Protein AF-A0A0C5W5S4-F1 (afdb_monomer)

Secondary structure (DSSP, 8-state):
------------------------EEEEEETTTEEEEEE-TT-EEE---EEEETTEEEEPPEEEEEEEEEE-TTS---EEEEETTEEEEPP-SSSEEEEEEEESS-EEEEES-HHHHHH--BSS--EEEEEEEEEEE-HHHHHHHHHHHHHHHHHHHHHHHHHHHHHHHHHHHHS-HHHHHHHHHHHHHHHHHHHHHHTTT-HHHHHHHHHHHHHHHHHHHHHHT--TTSPS--HHHHHHHHHHHHHHHHHHHHHHHHHHHHHHTT-TTHHHHHHHHHHS-GGGG-

Structure (mmCIF, N/CA/C/O backbone):
data_AF-A0A0C5W5S4-F1
#
_entry.id   AF-A0A0C5W5S4-F1
#
loop_
_atom_site.group_PDB
_atom_site.id
_atom_site.type_symbol
_atom_site.label_atom_id
_atom_site.label_alt_id
_atom_site.label_comp_id
_atom_site.label_asym_id
_atom_site.label_entity_id
_atom_site.label_seq_id
_atom_site.pdbx_PDB_ins_code
_atom_site.Cartn_x
_atom_site.Cartn_y
_atom_site.Cartn_z
_atom_site.occupancy
_atom_site.B_iso_or_equiv
_atom_site.auth_seq_id
_atom_site.auth_comp_id
_atom_site.auth_asym_id
_atom_site.auth_atom_id
_atom_site.pdbx_PDB_model_num
ATOM 1 N N . MET A 1 1 ? -21.773 -30.794 4.032 1.00 30.95 1 MET A N 1
ATOM 2 C CA . MET A 1 1 ? -21.867 -30.994 2.567 1.00 30.95 1 MET A CA 1
ATOM 3 C C . MET A 1 1 ? -21.597 -29.656 1.897 1.00 30.95 1 MET A C 1
ATOM 5 O O . MET A 1 1 ? -22.171 -28.679 2.344 1.00 30.95 1 MET A O 1
ATOM 9 N N . LYS A 1 2 ? -20.734 -29.656 0.868 1.00 28.41 2 LYS A N 1
ATOM 10 C CA . LYS A 1 2 ? -20.315 -28.532 0.002 1.00 28.41 2 LYS A CA 1
ATOM 11 C C . LYS A 1 2 ? -19.523 -27.388 0.665 1.00 28.41 2 LYS A C 1
ATOM 13 O O . LYS A 1 2 ? -20.048 -26.314 0.906 1.00 28.41 2 LYS A O 1
ATOM 18 N N . LYS A 1 3 ? -18.215 -27.620 0.844 1.00 24.98 3 LYS A N 1
ATOM 19 C CA . LYS A 1 3 ? -17.199 -26.558 0.752 1.00 24.98 3 LYS A CA 1
ATOM 20 C C . LYS A 1 3 ? -17.068 -26.195 -0.731 1.00 24.98 3 LYS A C 1
ATOM 22 O O . LYS A 1 3 ? -16.681 -27.059 -1.518 1.00 24.98 3 LYS A O 1
ATOM 27 N N . GLN A 1 4 ? -17.447 -24.983 -1.124 1.00 26.42 4 GLN A N 1
ATOM 28 C CA . GLN A 1 4 ? -17.024 -24.431 -2.408 1.00 26.42 4 GLN A CA 1
ATOM 29 C C . GLN A 1 4 ? -15.599 -23.909 -2.227 1.00 26.42 4 GLN A C 1
ATOM 31 O O . GLN A 1 4 ? -15.359 -23.024 -1.413 1.00 26.42 4 GLN A O 1
ATOM 36 N N . LEU A 1 5 ? -14.660 -24.535 -2.940 1.00 24.52 5 LEU A N 1
ATOM 37 C CA . LEU A 1 5 ? -13.346 -23.969 -3.214 1.00 24.52 5 LEU A CA 1
ATOM 38 C C . LEU A 1 5 ? -13.573 -22.619 -3.901 1.00 24.52 5 LEU A C 1
ATOM 40 O O . LEU A 1 5 ? -14.073 -22.602 -5.027 1.00 24.52 5 LEU A O 1
ATOM 44 N N . PHE A 1 6 ? -13.193 -21.520 -3.256 1.00 25.98 6 PHE A N 1
ATOM 45 C CA . PHE A 1 6 ? -12.813 -20.340 -4.015 1.00 25.98 6 PHE A CA 1
ATOM 46 C C . PHE A 1 6 ? -11.468 -20.660 -4.659 1.00 25.98 6 PHE A C 1
ATOM 48 O O . PHE A 1 6 ? -10.489 -20.987 -3.989 1.00 25.98 6 PHE A O 1
ATOM 55 N N . MET A 1 7 ? -11.507 -20.728 -5.987 1.00 24.06 7 MET A N 1
ATOM 56 C CA . MET A 1 7 ? -10.352 -20.908 -6.845 1.00 24.06 7 MET A CA 1
ATOM 57 C C . MET A 1 7 ? -9.305 -19.858 -6.495 1.00 24.06 7 MET A C 1
ATOM 59 O O . MET A 1 7 ? -9.582 -18.664 -6.580 1.00 24.06 7 MET A O 1
ATOM 63 N N . LEU A 1 8 ? -8.101 -20.342 -6.186 1.00 26.92 8 LEU A N 1
ATOM 64 C CA . LEU A 1 8 ? -6.864 -19.633 -6.462 1.00 26.92 8 LEU A CA 1
ATOM 65 C C . LEU A 1 8 ? -6.960 -19.043 -7.874 1.00 26.92 8 LEU A C 1
ATOM 67 O O . LEU A 1 8 ? -6.877 -19.776 -8.864 1.00 26.92 8 LEU A O 1
ATOM 71 N N . SER A 1 9 ? -7.099 -17.729 -7.958 1.00 27.06 9 SER A N 1
ATOM 72 C CA . SER A 1 9 ? -6.588 -17.005 -9.109 1.00 27.06 9 SER A CA 1
ATOM 73 C C . SER A 1 9 ? -5.124 -16.752 -8.789 1.00 27.06 9 SER A C 1
ATOM 75 O O . SER A 1 9 ? -4.773 -15.713 -8.255 1.00 27.06 9 SER A O 1
ATOM 77 N N . VAL A 1 10 ? -4.281 -17.759 -9.051 1.00 30.31 10 VAL A N 1
ATOM 78 C CA . VAL A 1 10 ? -2.854 -17.521 -9.286 1.00 30.31 10 VAL A CA 1
ATOM 79 C C . VAL A 1 10 ? -2.825 -16.609 -10.501 1.00 30.31 10 VAL A C 1
ATOM 81 O O . VAL A 1 10 ? -2.922 -17.081 -11.639 1.00 30.31 10 VAL A O 1
ATOM 84 N N . LEU A 1 11 ? -2.822 -15.299 -10.257 1.00 28.44 11 LEU A N 1
ATOM 85 C CA . LEU A 1 11 ? -2.518 -14.351 -11.298 1.00 28.44 11 LEU A CA 1
ATOM 86 C C . LEU A 1 11 ? -1.048 -14.587 -11.618 1.00 28.44 11 LEU A C 1
ATOM 88 O O . LEU A 1 11 ? -0.156 -14.531 -10.779 1.00 28.44 11 LEU A O 1
ATOM 92 N N . VAL A 1 12 ? -0.880 -15.052 -12.842 1.00 29.75 12 VAL A N 1
ATOM 93 C CA . VAL A 1 12 ? 0.366 -15.357 -13.511 1.00 29.75 12 VAL A CA 1
ATOM 94 C C . VAL A 1 12 ? 1.383 -14.270 -13.191 1.00 29.75 12 VAL A C 1
ATOM 96 O O . VAL A 1 12 ? 1.115 -13.108 -13.483 1.00 29.75 12 VAL A O 1
ATOM 99 N N . LEU A 1 13 ? 2.554 -14.675 -12.681 1.00 32.03 13 LEU A N 1
ATOM 100 C CA . LEU A 1 13 ? 3.803 -13.946 -12.875 1.00 32.03 13 LEU A CA 1
ATOM 101 C C . LEU A 1 13 ? 3.819 -13.469 -14.333 1.00 32.03 13 LEU A C 1
ATOM 103 O O . LEU A 1 13 ? 4.215 -14.212 -15.235 1.00 32.03 13 LEU A O 1
ATOM 107 N N . PHE A 1 14 ? 3.453 -12.218 -14.582 1.00 31.41 14 PHE A N 1
ATOM 108 C CA . PHE A 1 14 ? 4.014 -11.507 -15.710 1.00 31.41 14 PHE A CA 1
ATOM 109 C C . PHE A 1 14 ? 5.399 -11.036 -15.265 1.00 31.41 14 PHE A C 1
ATOM 111 O O . PHE A 1 14 ? 5.733 -9.859 -15.298 1.00 31.41 14 PHE A O 1
ATOM 118 N N . CYS A 1 15 ? 6.279 -12.019 -15.028 1.00 36.00 15 CYS A N 1
ATOM 119 C CA . CYS A 1 15 ? 7.571 -11.975 -15.689 1.00 36.00 15 CYS A CA 1
ATOM 120 C C . CYS A 1 15 ? 7.261 -11.854 -17.186 1.00 36.00 15 CYS A C 1
ATOM 122 O O . CYS A 1 15 ? 7.285 -12.830 -17.936 1.00 36.00 15 CYS A O 1
ATOM 124 N N . SER A 1 16 ? 6.955 -10.642 -17.646 1.00 33.09 16 SER A N 1
ATOM 125 C CA . SER A 1 16 ? 7.034 -10.288 -19.052 1.00 33.09 16 SER A CA 1
ATOM 126 C C . SER A 1 16 ? 8.511 -10.207 -19.425 1.00 33.09 16 SER A C 1
ATOM 128 O O . SER A 1 16 ? 8.968 -9.215 -19.973 1.00 33.09 16 SER A O 1
ATOM 130 N N . GLY A 1 17 ? 9.254 -11.292 -19.190 1.00 36.81 17 GLY A N 1
ATOM 131 C CA . GLY A 1 17 ? 10.441 -11.635 -19.948 1.00 36.81 17 GLY A CA 1
ATOM 132 C C . GLY A 1 17 ? 10.000 -12.000 -21.360 1.00 36.81 17 GLY A C 1
ATOM 133 O O . GLY A 1 17 ? 10.160 -13.132 -21.811 1.00 36.81 17 GLY A O 1
ATOM 134 N N . LYS A 1 18 ? 9.402 -11.043 -22.076 1.00 35.00 18 LYS A N 1
ATOM 135 C CA . LYS A 1 18 ? 9.419 -11.060 -23.528 1.00 35.00 18 LYS A CA 1
ATOM 136 C C . LYS A 1 18 ? 10.827 -10.638 -23.913 1.00 35.00 18 LYS A C 1
ATOM 138 O O . LYS A 1 18 ? 11.081 -9.487 -24.239 1.00 35.00 18 LYS A O 1
ATOM 143 N N . THR A 1 19 ? 11.736 -11.608 -23.892 1.00 39.50 19 THR A N 1
ATOM 144 C CA . THR A 1 19 ? 12.969 -11.561 -24.677 1.00 39.50 19 THR A CA 1
ATOM 145 C C . THR A 1 19 ? 12.575 -11.587 -26.149 1.00 39.50 19 THR A C 1
ATOM 147 O O . THR A 1 19 ? 12.630 -12.603 -26.839 1.00 39.50 19 THR A O 1
ATOM 150 N N . VAL A 1 20 ? 12.105 -10.447 -26.644 1.00 42.88 20 VAL A N 1
ATOM 151 C CA . VAL A 1 20 ? 12.158 -10.163 -28.066 1.00 42.88 20 VAL A CA 1
ATOM 152 C C . VAL A 1 20 ? 13.494 -9.473 -28.239 1.00 42.88 20 VAL A C 1
ATOM 154 O O . VAL A 1 20 ? 13.629 -8.296 -27.920 1.00 42.88 20 VAL A O 1
ATOM 157 N N . ALA A 1 21 ? 14.492 -10.213 -28.723 1.00 46.28 21 ALA A N 1
ATOM 158 C CA . ALA A 1 21 ? 15.632 -9.598 -29.386 1.00 46.28 21 ALA A CA 1
ATOM 159 C C . ALA A 1 21 ? 15.067 -8.844 -30.600 1.00 46.28 21 ALA A C 1
ATOM 161 O O . ALA A 1 21 ? 14.933 -9.390 -31.695 1.00 46.28 21 ALA A O 1
ATOM 162 N N . GLN A 1 22 ? 14.581 -7.629 -30.365 1.00 56.41 22 GLN A N 1
ATOM 163 C CA . GLN A 1 22 ? 14.037 -6.767 -31.392 1.00 56.41 22 GLN A CA 1
ATOM 164 C C . GLN A 1 22 ? 15.233 -6.024 -31.965 1.00 56.41 22 GLN A C 1
ATOM 166 O O . GLN A 1 22 ? 15.903 -5.284 -31.247 1.00 56.41 22 GLN A O 1
ATOM 171 N N . GLU A 1 23 ? 15.535 -6.234 -33.247 1.00 60.94 23 GLU A N 1
ATOM 172 C CA . GLU A 1 23 ? 16.479 -5.368 -33.952 1.00 60.94 23 GLU A CA 1
ATOM 173 C C . GLU A 1 23 ? 15.888 -3.953 -33.974 1.00 60.94 23 GLU A C 1
ATOM 175 O O . GLU A 1 23 ? 15.099 -3.595 -34.846 1.00 60.94 23 GLU A O 1
ATOM 180 N N . MET A 1 24 ? 16.247 -3.144 -32.976 1.00 68.56 24 MET A N 1
ATOM 181 C CA . MET A 1 24 ? 15.736 -1.778 -32.839 1.00 68.56 24 MET A CA 1
ATOM 182 C C . MET A 1 24 ? 16.399 -0.820 -33.828 1.00 68.56 24 MET A C 1
ATOM 184 O O . MET A 1 24 ? 15.946 0.308 -33.993 1.00 68.56 24 MET A O 1
ATOM 188 N N . ILE A 1 25 ? 17.477 -1.255 -34.486 1.00 73.44 25 ILE A N 1
ATOM 189 C CA . ILE A 1 25 ? 18.149 -0.521 -35.554 1.00 73.44 25 ILE A CA 1
ATOM 190 C C . ILE A 1 25 ? 18.056 -1.353 -36.829 1.00 73.44 25 ILE A C 1
ATOM 192 O O . ILE A 1 25 ? 18.689 -2.398 -36.943 1.00 73.44 25 ILE A O 1
ATOM 196 N N . ASN A 1 26 ? 17.316 -0.853 -37.815 1.00 70.94 26 ASN A N 1
ATOM 197 C CA . ASN A 1 26 ? 17.252 -1.458 -39.138 1.00 70.94 26 ASN A CA 1
ATOM 198 C C . ASN A 1 26 ? 18.166 -0.699 -40.103 1.00 70.94 26 ASN A C 1
ATOM 200 O O . ASN A 1 26 ? 17.940 0.478 -40.402 1.00 70.94 26 ASN A O 1
ATOM 204 N N . CYS A 1 27 ? 19.199 -1.377 -40.597 1.00 72.31 27 CYS A N 1
ATOM 205 C CA . CYS A 1 27 ? 20.181 -0.815 -41.511 1.00 72.31 27 CYS A CA 1
ATOM 206 C C . CYS A 1 27 ? 19.993 -1.374 -42.934 1.00 72.31 27 CYS A C 1
ATOM 208 O O . CYS A 1 27 ? 20.330 -2.519 -43.222 1.00 72.31 27 CYS A O 1
ATOM 210 N N . THR A 1 28 ? 19.509 -0.544 -43.863 1.00 67.44 28 THR A N 1
ATOM 211 C CA . THR A 1 28 ? 19.303 -0.917 -45.273 1.00 67.44 28 THR A CA 1
ATOM 212 C C . THR A 1 28 ? 20.516 -0.552 -46.130 1.00 67.44 28 THR A C 1
ATOM 214 O O . THR A 1 28 ? 20.999 0.584 -46.115 1.00 67.44 28 THR A O 1
ATOM 217 N N . SER A 1 29 ? 21.041 -1.529 -46.878 1.00 58.50 29 SER A N 1
ATOM 218 C CA . SER A 1 29 ? 22.164 -1.318 -47.799 1.00 58.50 29 SER A CA 1
ATOM 219 C C . SER A 1 29 ? 21.668 -0.722 -49.114 1.00 58.50 29 SER A C 1
ATOM 221 O O . SER A 1 29 ? 20.774 -1.274 -49.755 1.00 58.50 29 SER A O 1
ATOM 223 N N . VAL A 1 30 ? 22.265 0.393 -49.538 1.00 56.06 30 VAL A N 1
ATOM 224 C CA . VAL A 1 30 ? 22.084 0.933 -50.889 1.00 56.06 30 VAL A CA 1
ATOM 225 C C . VAL A 1 30 ? 23.304 0.523 -51.710 1.00 56.06 30 VAL A C 1
ATOM 227 O O . VAL A 1 30 ? 24.428 0.569 -51.208 1.00 56.06 30 VAL A O 1
ATOM 230 N N . ALA A 1 31 ? 23.090 0.084 -52.955 1.00 48.38 31 ALA A N 1
ATOM 231 C CA . ALA A 1 31 ? 24.143 -0.442 -53.823 1.00 48.38 31 ALA A CA 1
ATOM 232 C C . ALA A 1 31 ? 25.419 0.434 -53.782 1.00 48.38 31 ALA A C 1
ATOM 234 O O . ALA A 1 31 ? 25.379 1.619 -54.112 1.00 48.38 31 ALA A O 1
ATOM 235 N N . ASN A 1 32 ? 26.534 -0.199 -53.386 1.00 47.47 32 ASN A N 1
ATOM 236 C CA . ASN A 1 32 ? 27.864 0.343 -53.056 1.00 47.47 32 ASN A CA 1
ATOM 237 C C . ASN A 1 32 ? 28.035 0.959 -51.639 1.00 47.47 32 ASN A C 1
ATOM 239 O O . ASN A 1 32 ? 28.025 2.172 -51.438 1.00 47.47 32 ASN A O 1
ATOM 243 N N . VAL A 1 33 ? 28.347 0.065 -50.684 1.00 55.97 33 VAL A N 1
ATOM 244 C CA . VAL A 1 33 ? 29.116 0.232 -49.418 1.00 55.97 33 VAL A CA 1
ATOM 245 C C . VAL A 1 33 ? 28.497 1.090 -48.299 1.00 55.97 33 VAL A C 1
ATOM 247 O O . VAL A 1 33 ? 28.949 1.013 -47.162 1.00 55.97 33 VAL A O 1
ATOM 250 N N . LYS A 1 34 ? 27.455 1.880 -48.560 1.00 57.09 34 LYS A N 1
ATOM 251 C CA . LYS A 1 34 ? 26.862 2.787 -47.564 1.00 57.09 34 LYS A CA 1
ATOM 252 C C . LYS A 1 34 ? 25.499 2.293 -47.078 1.00 57.09 34 LYS A C 1
ATOM 254 O O . LYS A 1 34 ? 24.571 2.145 -47.872 1.00 57.09 34 LYS A O 1
ATOM 259 N N . THR A 1 35 ? 25.375 2.088 -45.769 1.00 65.38 35 THR A N 1
ATOM 260 C CA . THR A 1 35 ? 24.154 1.579 -45.131 1.00 65.38 35 THR A CA 1
ATOM 261 C C . THR A 1 35 ? 23.428 2.711 -44.413 1.00 65.38 35 THR A C 1
ATOM 263 O O . THR A 1 35 ? 24.056 3.525 -43.730 1.00 65.38 35 THR A O 1
ATOM 266 N N . ARG A 1 36 ? 22.107 2.794 -44.583 1.00 70.81 36 ARG A N 1
ATOM 267 C CA . ARG A 1 36 ? 21.259 3.758 -43.880 1.00 70.81 36 ARG A CA 1
ATOM 268 C C . ARG A 1 36 ? 20.559 3.064 -42.726 1.00 70.81 36 ARG A C 1
ATOM 270 O O . ARG A 1 36 ? 19.841 2.101 -42.970 1.00 70.81 36 ARG A O 1
ATOM 277 N N . CYS A 1 37 ? 20.734 3.573 -41.514 1.00 72.94 37 CYS A N 1
ATOM 278 C CA . CYS A 1 37 ? 20.117 3.002 -40.323 1.00 72.94 37 CYS A CA 1
ATOM 279 C C . CYS A 1 37 ? 18.932 3.853 -39.858 1.00 72.94 37 CYS A C 1
ATOM 281 O O . CYS A 1 37 ? 18.996 5.083 -39.881 1.00 72.94 37 CYS A O 1
ATOM 283 N N . VAL A 1 38 ? 17.845 3.190 -39.474 1.00 75.50 38 VAL A N 1
ATOM 284 C CA . VAL A 1 38 ? 16.653 3.792 -38.871 1.00 75.50 38 VAL A CA 1
ATOM 285 C C . VAL A 1 38 ? 16.394 3.081 -37.552 1.00 75.50 38 VAL A C 1
ATOM 287 O O . VAL A 1 38 ? 16.445 1.855 -37.495 1.00 75.50 38 VAL A O 1
ATOM 290 N N . VAL A 1 39 ? 16.133 3.860 -36.508 1.00 78.12 39 VAL A N 1
ATOM 291 C CA . VAL A 1 39 ? 15.772 3.343 -35.188 1.00 78.12 39 VAL A CA 1
ATOM 292 C C . VAL A 1 39 ? 14.260 3.171 -35.134 1.00 78.12 39 VAL A C 1
ATOM 294 O O . VAL A 1 39 ? 13.529 4.104 -35.477 1.00 78.12 39 VAL A O 1
ATOM 297 N N . ASP A 1 40 ? 13.788 2.005 -34.708 1.00 81.06 40 ASP A N 1
ATOM 298 C CA . ASP A 1 40 ? 12.377 1.785 -34.404 1.00 81.06 40 ASP A CA 1
ATOM 299 C C . ASP A 1 40 ? 12.024 2.460 -33.073 1.00 81.06 40 ASP A C 1
ATOM 301 O O . ASP A 1 40 ? 12.142 1.880 -31.997 1.00 81.06 40 ASP A O 1
ATOM 305 N N . GLN A 1 41 ? 11.608 3.723 -33.160 1.00 81.12 41 GLN A N 1
ATOM 306 C CA . GLN A 1 41 ? 11.239 4.533 -31.996 1.00 81.12 41 GLN A CA 1
ATOM 307 C C . GLN A 1 41 ? 9.861 4.177 -31.413 1.00 81.12 41 GLN A C 1
ATOM 309 O O . GLN A 1 41 ? 9.446 4.770 -30.419 1.00 81.12 41 GLN A O 1
ATOM 314 N N . GLN A 1 42 ? 9.113 3.270 -32.051 1.00 80.31 42 GLN A N 1
ATOM 315 C CA . GLN A 1 42 ? 7.790 2.845 -31.583 1.00 80.31 42 GLN A CA 1
ATOM 316 C C . GLN A 1 42 ? 7.844 1.550 -30.777 1.00 80.31 42 GLN A C 1
ATOM 318 O O . GLN A 1 42 ? 6.858 1.216 -30.124 1.00 80.31 42 GLN A O 1
ATOM 323 N N . ALA A 1 43 ? 8.975 0.847 -30.802 1.00 81.12 43 ALA A N 1
ATOM 324 C CA . ALA A 1 43 ? 9.161 -0.388 -30.068 1.00 81.12 43 ALA A CA 1
ATOM 325 C C . ALA A 1 43 ? 9.056 -0.163 -28.550 1.00 81.12 43 ALA A C 1
ATOM 327 O O . ALA A 1 43 ? 9.768 0.653 -27.958 1.00 81.12 43 ALA A O 1
ATOM 328 N N . GLU A 1 44 ? 8.134 -0.903 -27.942 1.00 88.56 44 GLU A N 1
ATOM 329 C CA . GLU A 1 44 ? 7.815 -0.854 -26.520 1.00 88.56 44 GLU A CA 1
ATOM 330 C C . GLU A 1 44 ? 8.591 -1.962 -25.811 1.00 88.56 44 GLU A C 1
ATOM 332 O O . GLU A 1 44 ? 8.418 -3.140 -26.120 1.00 88.56 44 GLU A O 1
ATOM 337 N N . LEU A 1 45 ? 9.480 -1.573 -24.898 1.00 85.94 45 LEU A N 1
ATOM 338 C CA . LEU A 1 45 ? 10.381 -2.492 -24.199 1.00 85.94 45 LEU A CA 1
ATOM 339 C C . LEU A 1 45 ? 9.832 -2.963 -22.853 1.00 85.94 45 LEU A C 1
ATOM 341 O O . LEU A 1 45 ? 10.212 -4.023 -22.368 1.00 85.94 45 LEU A O 1
ATOM 345 N N . GLY A 1 46 ? 8.944 -2.179 -22.254 1.00 85.62 46 GLY A N 1
ATOM 346 C CA . GLY A 1 46 ? 8.342 -2.461 -20.961 1.00 85.62 46 GLY A CA 1
ATOM 347 C C . GLY A 1 46 ? 7.192 -1.505 -20.685 1.00 85.62 46 GLY A C 1
ATOM 348 O O . GLY A 1 46 ? 7.103 -0.433 -21.289 1.00 85.62 46 GLY A O 1
ATOM 349 N N . TYR A 1 47 ? 6.315 -1.909 -19.777 1.00 88.88 47 TYR A N 1
ATOM 350 C CA . TYR A 1 47 ? 5.159 -1.132 -19.344 1.00 88.88 47 TYR A CA 1
ATOM 351 C C . TYR A 1 47 ? 5.310 -0.798 -17.865 1.00 88.88 47 TYR A C 1
ATOM 353 O O . TYR A 1 47 ? 5.925 -1.567 -17.126 1.00 88.88 47 TYR A O 1
ATOM 361 N N . GLU A 1 48 ? 4.780 0.352 -17.458 1.00 87.94 48 GLU A N 1
ATOM 362 C CA . GLU A 1 48 ? 4.688 0.703 -16.043 1.00 87.94 48 GLU A CA 1
ATOM 363 C C . GLU A 1 48 ? 3.864 -0.323 -15.266 1.00 87.94 48 GLU A C 1
ATOM 365 O O . GLU A 1 48 ? 3.010 -1.019 -15.822 1.00 87.94 48 GLU A O 1
ATOM 370 N N . ILE A 1 49 ? 4.122 -0.392 -13.965 1.00 85.00 49 ILE A N 1
ATOM 371 C CA . ILE A 1 49 ? 3.344 -1.214 -13.049 1.00 85.00 49 ILE A CA 1
ATOM 372 C C . ILE A 1 49 ? 2.004 -0.521 -12.790 1.00 85.00 49 ILE A C 1
ATOM 374 O O . ILE A 1 49 ? 1.940 0.643 -12.386 1.00 85.00 49 ILE A O 1
ATOM 378 N N . THR A 1 50 ? 0.930 -1.270 -13.010 1.00 83.25 50 THR A N 1
ATOM 379 C CA . THR A 1 50 ? -0.441 -0.885 -12.675 1.00 83.25 50 THR A CA 1
ATOM 380 C C . THR A 1 50 ? -0.956 -1.812 -11.587 1.00 83.25 50 THR A C 1
ATOM 382 O O . THR A 1 50 ? -0.924 -3.030 -11.766 1.00 83.25 50 THR A O 1
ATOM 385 N N . SER A 1 51 ? -1.445 -1.249 -10.484 1.00 74.69 51 SER A N 1
ATOM 386 C CA . SER A 1 51 ? -2.079 -2.007 -9.401 1.00 74.69 51 SER A CA 1
ATOM 387 C C . SER A 1 51 ? -3.559 -1.633 -9.264 1.00 74.69 51 SER A C 1
ATOM 389 O O . SER A 1 51 ? -3.989 -0.580 -9.741 1.00 74.69 51 SER A O 1
ATOM 391 N N . MET A 1 52 ? -4.358 -2.517 -8.663 1.00 77.50 52 MET A N 1
ATOM 392 C CA . MET A 1 52 ? -5.771 -2.272 -8.361 1.00 77.50 52 MET A CA 1
ATOM 393 C C . MET A 1 52 ? -5.951 -2.264 -6.846 1.00 77.50 52 MET A C 1
ATOM 395 O O . MET A 1 52 ? -5.634 -3.260 -6.208 1.00 77.50 52 MET A O 1
ATOM 399 N N . ILE A 1 53 ? -6.449 -1.155 -6.295 1.00 77.19 53 ILE A N 1
ATOM 400 C CA . ILE A 1 53 ? -6.760 -1.018 -4.863 1.00 77.19 53 ILE A CA 1
ATOM 401 C C . ILE A 1 53 ? -8.122 -0.355 -4.705 1.00 77.19 53 ILE A C 1
ATOM 403 O O . ILE A 1 53 ? -8.382 0.699 -5.296 1.00 77.19 53 ILE A O 1
ATOM 407 N N . GLY A 1 54 ? -9.015 -0.973 -3.932 1.00 75.12 54 GLY A N 1
ATOM 408 C CA . GLY A 1 54 ? -10.361 -0.458 -3.676 1.00 75.12 54 GLY A CA 1
ATOM 409 C C . GLY A 1 54 ? -11.164 -0.259 -4.966 1.00 75.12 54 GLY A C 1
ATOM 410 O O . GLY A 1 54 ? -11.927 0.701 -5.101 1.00 75.12 54 GLY A O 1
ATOM 411 N N . GLY A 1 55 ? -10.932 -1.116 -5.967 1.00 75.44 55 GLY A N 1
ATOM 412 C CA . GLY A 1 55 ? -11.549 -1.020 -7.293 1.00 75.44 55 GLY A CA 1
ATOM 413 C C . GLY A 1 55 ? -11.061 0.149 -8.161 1.00 75.44 55 GLY A C 1
ATOM 414 O O . GLY A 1 55 ? -11.714 0.473 -9.158 1.00 75.44 55 GLY A O 1
ATOM 415 N N . ARG A 1 56 ? -9.944 0.797 -7.807 1.00 76.94 56 ARG A N 1
ATOM 416 C CA . ARG A 1 56 ? -9.310 1.865 -8.593 1.00 76.94 56 ARG A CA 1
ATOM 417 C C . ARG A 1 56 ? -7.980 1.397 -9.167 1.00 76.94 56 ARG A C 1
ATOM 419 O O . ARG A 1 56 ? -7.184 0.788 -8.463 1.00 76.94 56 ARG A O 1
ATOM 426 N N . GLU A 1 57 ? -7.740 1.736 -10.430 1.00 79.31 57 GLU A N 1
ATOM 427 C CA . GLU A 1 57 ? -6.4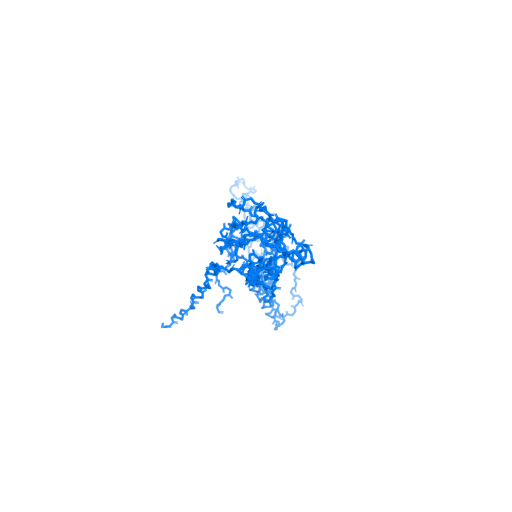56 1.511 -11.094 1.00 79.31 57 GLU A CA 1
ATOM 428 C C . GLU A 1 57 ? -5.467 2.612 -10.690 1.00 79.31 57 GLU A C 1
ATOM 430 O O . GLU A 1 57 ? -5.762 3.805 -10.822 1.00 79.31 57 GLU A O 1
ATOM 435 N N . ILE A 1 58 ? -4.303 2.209 -10.187 1.00 79.50 58 ILE A N 1
ATOM 436 C CA . ILE A 1 58 ? -3.232 3.097 -9.737 1.00 79.50 58 ILE A CA 1
ATOM 437 C C . ILE A 1 58 ? -1.994 2.838 -10.599 1.00 79.50 58 ILE A C 1
ATOM 439 O O . ILE A 1 58 ? -1.491 1.717 -10.678 1.00 79.50 58 ILE A O 1
ATOM 443 N 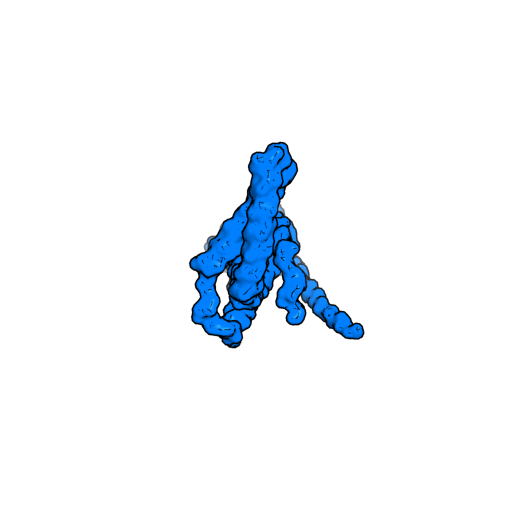N . THR A 1 59 ? -1.507 3.890 -11.262 1.00 79.94 59 THR A N 1
ATOM 444 C CA . THR A 1 59 ? -0.270 3.867 -12.063 1.00 79.94 59 THR A CA 1
ATOM 445 C C . THR A 1 59 ? 0.937 4.255 -11.215 1.00 79.94 59 THR A C 1
ATOM 447 O O . THR A 1 59 ? 1.032 5.398 -10.729 1.00 79.94 59 THR A O 1
ATOM 450 N N . GLU A 1 60 ? 1.883 3.333 -11.100 1.00 81.31 60 GLU A N 1
ATOM 451 C CA . GLU A 1 60 ? 2.981 3.395 -10.144 1.00 81.31 60 GLU A CA 1
ATOM 452 C C . GLU A 1 60 ? 4.277 3.882 -10.787 1.00 81.31 60 GLU A C 1
ATOM 454 O O . GLU A 1 60 ? 4.555 3.664 -11.969 1.00 81.31 60 GLU A O 1
ATOM 459 N N . SER A 1 61 ? 5.105 4.563 -9.996 1.00 84.88 61 SER A N 1
ATOM 460 C CA . SER A 1 61 ? 6.452 4.897 -10.451 1.00 84.88 61 SER A CA 1
ATOM 461 C C . SER A 1 61 ? 7.277 3.616 -10.577 1.00 84.88 61 SER A C 1
ATOM 463 O O . SER A 1 61 ? 7.425 2.856 -9.617 1.00 84.88 61 SER A O 1
ATOM 465 N N . THR A 1 62 ? 7.812 3.380 -11.771 1.00 89.75 62 THR A N 1
ATOM 466 C CA . THR A 1 62 ? 8.442 2.114 -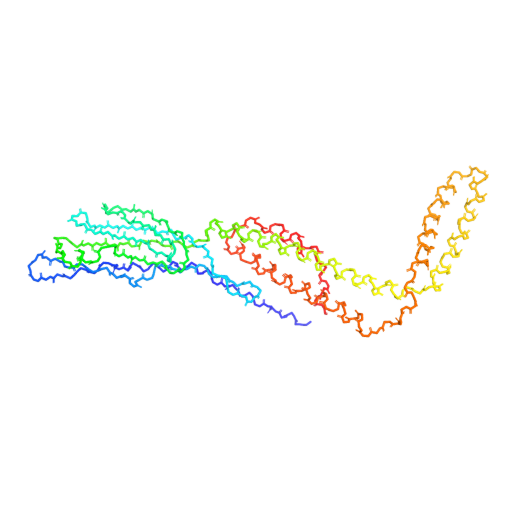12.144 1.00 89.75 62 THR A CA 1
ATOM 467 C C . THR A 1 62 ? 9.932 2.317 -12.395 1.00 89.75 62 THR A C 1
ATOM 469 O O . THR A 1 62 ? 10.346 3.292 -13.027 1.00 89.75 62 THR A O 1
ATOM 472 N N . GLU A 1 63 ? 10.744 1.390 -11.898 1.00 92.56 63 GLU A N 1
ATOM 473 C CA . GLU A 1 63 ? 12.145 1.238 -12.261 1.00 92.56 63 GLU A CA 1
ATOM 474 C C . GLU A 1 63 ? 12.264 0.246 -13.425 1.00 92.56 63 GLU A C 1
ATOM 476 O O . GLU A 1 63 ? 11.928 -0.933 -13.312 1.00 92.56 63 GLU A O 1
ATOM 481 N N . PHE A 1 64 ? 12.783 0.726 -14.550 1.00 92.50 64 PHE A N 1
ATOM 482 C CA . PHE A 1 64 ? 13.152 -0.099 -15.691 1.00 92.50 64 PHE A CA 1
ATOM 483 C C . PHE A 1 64 ? 14.663 -0.315 -15.695 1.00 92.50 64 PHE A C 1
ATOM 485 O O . PHE A 1 64 ? 15.419 0.628 -15.932 1.00 92.50 64 PHE A O 1
ATOM 492 N N . SER A 1 65 ? 15.109 -1.550 -15.484 1.00 93.25 65 SER A N 1
ATOM 493 C CA . SER A 1 65 ? 16.513 -1.955 -15.596 1.00 93.25 65 SER A CA 1
ATOM 494 C C . SER A 1 65 ? 16.705 -2.726 -16.901 1.00 93.25 65 SER A C 1
ATOM 496 O O . SER A 1 65 ? 16.159 -3.813 -17.075 1.00 93.25 65 SER A O 1
ATOM 498 N N . VAL A 1 66 ? 17.447 -2.142 -17.841 1.00 92.56 66 VAL A N 1
ATOM 499 C CA . VAL A 1 66 ? 17.645 -2.680 -19.192 1.00 92.56 66 VAL A CA 1
ATOM 500 C C . VAL A 1 66 ? 19.100 -3.064 -19.394 1.00 92.56 66 VAL A C 1
ATOM 502 O O . VAL A 1 66 ? 19.976 -2.195 -19.379 1.00 92.56 66 VAL A O 1
ATOM 505 N N . ASP A 1 67 ? 19.343 -4.342 -19.663 1.00 92.94 67 ASP A N 1
ATOM 506 C CA . ASP A 1 67 ? 20.645 -4.842 -20.094 1.00 92.94 67 ASP A CA 1
ATOM 507 C C . ASP A 1 67 ? 20.711 -4.783 -21.627 1.00 92.94 67 ASP A C 1
ATOM 509 O O . ASP A 1 67 ? 19.881 -5.365 -22.330 1.00 92.94 67 ASP A O 1
ATOM 513 N N . TYR A 1 68 ? 21.681 -4.045 -22.170 1.00 92.88 68 TYR A N 1
ATOM 514 C CA . TYR A 1 68 ? 21.788 -3.790 -23.607 1.00 92.88 68 TYR A CA 1
ATOM 515 C C . TYR A 1 68 ? 23.233 -3.794 -24.101 1.00 92.88 68 TYR A C 1
ATOM 517 O O . TYR A 1 68 ? 24.184 -3.566 -23.354 1.00 92.88 68 TYR A O 1
ATOM 525 N N . ARG A 1 69 ? 23.394 -3.983 -25.411 1.00 91.94 69 ARG A N 1
ATOM 526 C CA . ARG A 1 69 ? 24.650 -3.793 -26.139 1.00 91.94 69 ARG A CA 1
ATOM 527 C C . ARG A 1 69 ? 24.404 -2.938 -27.375 1.00 91.94 69 ARG A C 1
ATOM 529 O O . ARG A 1 69 ? 23.703 -3.355 -28.295 1.00 91.94 69 ARG A O 1
ATOM 536 N N . LEU A 1 70 ? 25.013 -1.756 -27.407 1.00 90.31 70 LEU A N 1
ATOM 537 C CA . LEU A 1 70 ? 24.957 -0.834 -28.541 1.00 90.31 70 LEU A CA 1
ATOM 538 C C . LEU A 1 70 ? 26.302 -0.830 -29.271 1.00 90.31 70 LEU A C 1
ATOM 540 O O . LEU A 1 70 ? 27.277 -0.271 -28.769 1.00 90.31 70 LEU A O 1
ATOM 544 N N . ASP A 1 71 ? 26.358 -1.436 -30.458 1.00 87.94 71 ASP A N 1
ATOM 545 C CA . ASP A 1 71 ? 27.572 -1.483 -31.279 1.00 87.94 71 ASP A CA 1
ATOM 546 C C . ASP A 1 71 ? 27.427 -0.613 -32.530 1.00 87.94 71 ASP A C 1
ATOM 548 O O . ASP A 1 71 ? 26.954 -1.048 -33.584 1.00 87.94 71 ASP A O 1
ATOM 552 N N . CYS A 1 72 ? 27.816 0.654 -32.381 1.00 82.75 72 CYS A N 1
ATOM 553 C CA . CYS A 1 72 ? 27.863 1.654 -33.446 1.00 82.75 72 CYS A CA 1
ATOM 554 C C . CYS A 1 72 ? 29.188 2.440 -33.393 1.00 82.75 72 CYS A C 1
ATOM 556 O O . CYS A 1 72 ? 29.224 3.634 -33.686 1.00 82.75 72 CYS A O 1
ATOM 558 N N . ARG A 1 73 ? 30.295 1.801 -32.991 1.00 71.38 73 ARG A N 1
ATOM 559 C CA . ARG A 1 73 ? 31.556 2.458 -32.564 1.00 71.38 73 ARG A CA 1
ATOM 560 C C . ARG A 1 73 ? 32.185 3.436 -33.564 1.00 71.38 73 ARG A C 1
ATOM 562 O O . ARG A 1 73 ? 32.913 4.340 -33.172 1.00 71.38 73 ARG A O 1
ATOM 569 N N . ASN A 1 74 ? 31.885 3.293 -34.853 1.00 68.00 74 ASN A N 1
ATOM 570 C CA . ASN A 1 74 ? 32.412 4.152 -35.921 1.00 68.00 74 ASN A CA 1
ATOM 571 C C . ASN A 1 74 ? 31.392 5.193 -36.408 1.00 68.00 74 ASN A C 1
ATOM 573 O O . ASN A 1 74 ? 31.482 5.698 -37.529 1.00 68.00 74 ASN A O 1
ATOM 577 N N . SER A 1 75 ? 30.338 5.441 -35.633 1.00 73.06 75 SER A N 1
ATOM 578 C CA . SER A 1 75 ? 29.130 6.124 -36.084 1.00 73.06 75 SER A CA 1
ATOM 579 C C . SER A 1 75 ? 28.471 6.860 -34.914 1.00 73.06 75 SER A C 1
ATOM 581 O O . SER A 1 75 ? 28.051 6.220 -33.955 1.00 73.06 75 SER A O 1
ATOM 583 N N . PRO A 1 76 ? 28.374 8.202 -34.946 1.00 73.38 76 PRO A N 1
ATOM 584 C CA . PRO A 1 76 ? 27.714 8.933 -33.874 1.00 73.38 76 PRO A CA 1
ATOM 585 C C . PRO A 1 76 ? 26.205 8.708 -33.987 1.00 73.38 76 PRO A C 1
ATOM 587 O O . PRO A 1 76 ? 25.543 9.317 -34.829 1.00 73.38 76 PRO A O 1
ATOM 590 N N . ILE A 1 77 ? 25.698 7.786 -33.174 1.00 82.62 77 ILE A N 1
ATOM 591 C CA . ILE A 1 77 ? 24.280 7.576 -32.897 1.00 82.62 77 ILE A CA 1
ATOM 592 C C . ILE A 1 77 ? 24.064 7.842 -31.408 1.00 82.62 77 ILE A C 1
ATOM 594 O O . ILE A 1 77 ? 24.900 7.465 -30.584 1.00 82.62 77 ILE A O 1
ATOM 598 N N . TYR A 1 78 ? 22.971 8.521 -31.075 1.00 87.50 78 TYR A N 1
ATOM 599 C CA . TYR A 1 78 ? 22.683 8.949 -29.711 1.00 87.50 78 TYR A CA 1
ATOM 600 C C . TYR A 1 78 ? 21.311 8.428 -29.316 1.00 87.50 78 TYR A C 1
ATOM 602 O O . TYR A 1 78 ? 20.288 9.066 -29.570 1.00 87.50 78 TYR A O 1
ATOM 610 N N . LEU A 1 79 ? 21.302 7.238 -28.730 1.00 90.44 79 LEU A N 1
ATOM 611 C CA . LEU A 1 79 ? 20.082 6.581 -28.289 1.00 90.44 79 LEU A CA 1
ATOM 612 C C . LEU A 1 79 ? 19.880 6.804 -26.798 1.00 90.44 79 LEU A C 1
ATOM 614 O O . LEU A 1 79 ? 20.840 6.777 -26.027 1.00 90.44 79 LEU A O 1
ATOM 618 N N . SER A 1 80 ? 18.628 6.971 -26.402 1.00 93.94 80 SER A N 1
ATOM 619 C CA . SER A 1 80 ? 18.224 7.025 -25.005 1.00 93.94 80 SER A CA 1
ATOM 620 C C . SER A 1 80 ? 17.036 6.104 -24.779 1.00 93.94 80 SER A C 1
ATOM 622 O O . SER A 1 80 ? 16.160 5.987 -25.633 1.00 93.94 80 SER A O 1
ATOM 624 N N . LEU A 1 81 ? 16.995 5.474 -23.614 1.00 94.19 81 LEU A N 1
ATOM 625 C CA . LEU A 1 81 ? 15.776 4.897 -23.068 1.00 94.19 81 LEU A CA 1
ATOM 626 C C . LEU A 1 81 ? 14.950 6.026 -22.465 1.00 94.19 81 LEU A C 1
ATOM 628 O O . LEU A 1 81 ? 15.502 6.881 -21.774 1.00 94.19 81 LEU A O 1
ATOM 632 N N . VAL A 1 82 ? 13.651 6.045 -22.737 1.00 93.50 82 VAL A N 1
ATOM 633 C CA . VAL A 1 82 ? 12.724 7.075 -22.260 1.00 93.50 82 VAL A CA 1
ATOM 634 C C . VAL A 1 82 ? 11.446 6.406 -21.772 1.00 93.50 82 VAL A C 1
ATOM 636 O O . VAL A 1 82 ? 10.892 5.560 -22.469 1.00 93.50 82 VAL A O 1
ATOM 639 N N . SER A 1 83 ? 10.967 6.814 -20.599 1.00 91.56 83 SER A N 1
ATOM 640 C CA . SER A 1 83 ? 9.668 6.420 -20.051 1.00 91.56 83 SER A CA 1
ATOM 641 C C . SER A 1 83 ? 8.992 7.643 -19.454 1.00 91.56 83 SER A C 1
ATOM 643 O O . SER A 1 83 ? 9.336 8.010 -18.336 1.00 91.56 83 SER A O 1
ATOM 645 N N . GLY A 1 84 ? 8.074 8.274 -20.195 1.00 86.00 84 GLY A N 1
ATOM 646 C CA . GLY A 1 84 ? 7.236 9.408 -19.765 1.00 86.00 84 GLY A CA 1
ATOM 647 C C . GLY A 1 84 ? 7.981 10.573 -19.096 1.00 86.00 84 GLY A C 1
ATOM 648 O O . GLY A 1 84 ? 8.196 11.616 -19.707 1.00 86.00 84 GLY A O 1
ATOM 649 N N . THR A 1 85 ? 8.343 10.394 -17.828 1.00 86.88 85 THR A N 1
ATOM 650 C CA . THR A 1 85 ? 9.053 11.333 -16.950 1.00 86.88 85 THR A CA 1
ATOM 651 C C . THR A 1 85 ? 10.565 11.097 -16.832 1.00 86.88 85 THR A C 1
ATOM 653 O O . THR A 1 85 ? 11.270 11.991 -16.370 1.00 86.88 85 THR A O 1
ATOM 656 N N . GLY A 1 86 ? 11.077 9.928 -17.226 1.00 91.19 86 GLY A N 1
ATOM 657 C CA . GLY A 1 86 ? 12.476 9.525 -17.062 1.00 91.19 86 GLY A CA 1
ATOM 658 C C . GLY A 1 86 ? 13.201 9.239 -18.371 1.00 91.19 86 GLY A C 1
ATOM 659 O O . GLY A 1 86 ? 12.589 8.871 -19.376 1.00 91.19 86 GLY A O 1
ATOM 660 N N . SER A 1 87 ? 14.530 9.369 -18.354 1.00 94.62 87 SER A N 1
ATOM 661 C CA . SER A 1 87 ? 15.375 8.976 -19.483 1.00 94.62 87 SER A CA 1
ATOM 662 C C . SER A 1 87 ? 16.797 8.607 -19.069 1.00 94.62 87 SER A C 1
ATOM 664 O O . SER A 1 87 ? 17.349 9.238 -18.169 1.00 94.62 87 SER A O 1
ATOM 666 N N . ALA A 1 88 ? 17.421 7.678 -19.792 1.00 95.25 88 ALA 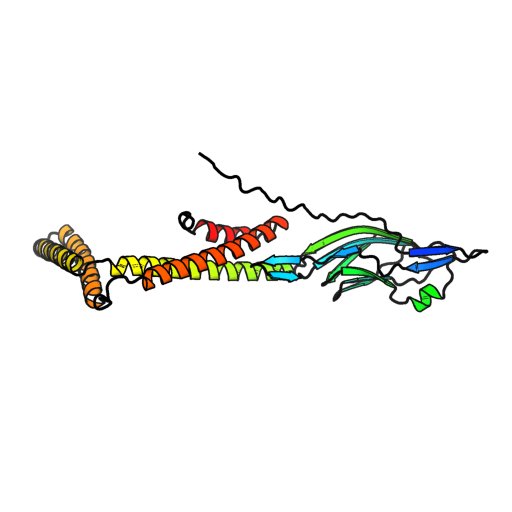A N 1
ATOM 667 C CA . ALA A 1 88 ? 18.838 7.343 -19.664 1.00 95.25 88 ALA A CA 1
ATOM 668 C C . ALA A 1 88 ? 19.493 7.223 -21.044 1.00 95.25 88 ALA A C 1
ATOM 670 O O . ALA A 1 88 ? 18.961 6.575 -21.944 1.00 95.25 88 ALA A O 1
ATOM 671 N N . THR A 1 89 ? 20.659 7.841 -21.225 1.00 94.56 89 THR A N 1
ATOM 672 C CA . THR A 1 89 ? 21.418 7.757 -22.481 1.00 94.56 89 THR A CA 1
ATOM 673 C C . THR A 1 89 ? 22.197 6.449 -22.558 1.00 94.56 89 THR A C 1
ATOM 675 O O . THR A 1 89 ? 22.859 6.061 -21.597 1.00 94.56 89 THR A O 1
ATOM 678 N N . LEU A 1 90 ? 22.147 5.795 -23.717 1.00 93.31 90 LEU A N 1
ATOM 679 C CA . LEU A 1 90 ? 22.869 4.558 -23.984 1.00 93.31 90 LEU A CA 1
ATOM 680 C C . LEU A 1 90 ? 24.338 4.835 -24.331 1.00 93.31 90 LEU A C 1
ATOM 682 O O . LEU A 1 90 ? 24.667 5.762 -25.076 1.00 93.31 90 LEU A O 1
ATOM 686 N N . ILE A 1 91 ? 25.226 3.993 -23.814 1.00 92.88 91 ILE A N 1
ATOM 687 C CA . ILE A 1 91 ? 26.664 4.023 -24.067 1.00 92.88 91 ILE A CA 1
ATOM 688 C C . ILE A 1 91 ? 26.947 3.243 -25.353 1.00 92.88 91 ILE A C 1
ATOM 690 O O . ILE A 1 91 ? 26.578 2.080 -25.489 1.00 92.88 91 ILE A O 1
ATOM 694 N N . ASN A 1 92 ? 27.611 3.894 -26.309 1.00 89.94 92 ASN A N 1
ATOM 695 C CA . ASN A 1 92 ? 27.966 3.321 -27.608 1.00 89.94 92 ASN A CA 1
ATOM 696 C C . ASN A 1 92 ? 29.446 2.908 -27.643 1.00 89.94 92 ASN A C 1
ATOM 698 O O . ASN A 1 92 ? 30.291 3.621 -28.189 1.00 89.94 92 ASN A O 1
ATOM 702 N N . ASP A 1 93 ? 29.768 1.762 -27.050 1.00 89.75 93 ASP A N 1
ATOM 703 C CA . ASP A 1 93 ? 31.115 1.176 -27.070 1.00 89.75 93 ASP A CA 1
ATOM 704 C C . ASP A 1 93 ? 31.130 -0.301 -27.514 1.00 89.75 93 ASP A C 1
ATOM 706 O O . ASP A 1 93 ? 32.202 -0.910 -27.583 1.00 89.75 93 ASP A O 1
ATOM 710 N N . GLY A 1 94 ? 29.959 -0.867 -27.835 1.00 86.75 94 GLY A N 1
ATOM 711 C CA . GLY A 1 94 ? 29.743 -2.269 -28.192 1.00 86.75 94 GLY A CA 1
ATOM 712 C C . GLY A 1 94 ? 29.952 -3.279 -27.058 1.00 86.75 94 GLY A C 1
ATOM 713 O O . GLY A 1 94 ? 30.014 -4.481 -27.334 1.00 86.75 94 GLY A O 1
ATOM 714 N N . SER A 1 95 ? 30.066 -2.820 -25.811 1.00 91.38 95 SER A N 1
ATOM 715 C CA . SER A 1 95 ? 30.037 -3.653 -24.605 1.00 91.38 95 SER A CA 1
ATOM 716 C C . SER A 1 95 ? 28.603 -3.803 -24.087 1.00 91.38 95 SER A C 1
ATOM 718 O O . SER A 1 95 ? 27.695 -3.096 -24.528 1.00 91.38 95 SER A O 1
ATOM 720 N N . VAL A 1 96 ? 28.392 -4.744 -23.164 1.00 92.94 96 VAL A N 1
ATOM 721 C CA . VAL A 1 96 ? 27.119 -4.868 -22.441 1.00 92.94 96 VAL A CA 1
ATOM 722 C C . VAL A 1 96 ? 27.101 -3.859 -21.297 1.00 92.94 96 VAL A C 1
ATOM 724 O O . VAL A 1 96 ? 28.061 -3.789 -20.528 1.00 92.94 96 VAL A O 1
ATOM 727 N N . HIS A 1 97 ? 26.010 -3.111 -21.188 1.00 94.81 97 HIS A N 1
ATOM 728 C CA . HIS A 1 97 ? 25.749 -2.142 -20.129 1.00 94.81 97 HIS A CA 1
ATOM 729 C C . HIS A 1 97 ? 24.354 -2.355 -19.557 1.00 94.81 97 HIS A C 1
ATOM 731 O O . HIS A 1 97 ? 23.458 -2.827 -20.254 1.00 94.81 97 HIS A O 1
ATOM 737 N N . THR A 1 98 ? 24.166 -1.917 -18.317 1.00 94.81 98 THR A N 1
ATOM 738 C CA . THR A 1 98 ? 22.848 -1.802 -17.690 1.00 94.81 98 THR A CA 1
ATOM 739 C C . THR A 1 98 ? 22.477 -0.327 -17.619 1.00 94.81 98 THR A C 1
ATOM 741 O O . THR A 1 98 ? 23.243 0.486 -17.098 1.00 94.81 98 THR A O 1
ATOM 744 N N . ALA A 1 99 ? 21.312 0.035 -18.149 1.00 94.62 99 ALA A N 1
ATOM 745 C CA . ALA A 1 99 ? 20.722 1.357 -17.979 1.00 94.62 99 ALA A CA 1
ATOM 746 C C . ALA A 1 99 ? 19.482 1.252 -17.092 1.00 94.62 99 ALA A C 1
ATOM 748 O O . ALA A 1 99 ? 18.664 0.355 -17.274 1.00 94.62 99 ALA A O 1
ATOM 749 N N . VAL A 1 100 ? 19.345 2.186 -16.151 1.00 94.38 100 VAL A N 1
ATOM 750 C CA . VAL A 1 100 ? 18.191 2.268 -15.253 1.00 94.38 100 VAL A CA 1
ATOM 751 C C . VAL A 1 100 ? 17.410 3.539 -15.565 1.00 94.38 100 VAL A C 1
ATOM 753 O O . VAL A 1 100 ? 17.995 4.620 -15.656 1.00 94.38 100 VAL A O 1
ATOM 756 N N . VAL A 1 101 ? 16.098 3.410 -15.755 1.00 94.19 101 VAL A N 1
ATOM 757 C CA . VAL A 1 101 ? 15.176 4.526 -15.991 1.00 94.19 101 VAL A CA 1
ATOM 758 C C . VAL A 1 101 ? 14.049 4.462 -14.972 1.00 94.19 101 VAL A C 1
ATOM 760 O O . VAL A 1 101 ? 13.326 3.475 -14.919 1.00 94.19 101 VAL A O 1
ATOM 763 N N . TYR A 1 102 ? 13.870 5.539 -14.213 1.00 92.75 102 TYR A N 1
ATOM 764 C CA . TYR A 1 102 ? 12.730 5.720 -13.317 1.00 92.75 102 TYR A CA 1
ATOM 765 C C . TYR A 1 102 ? 11.659 6.545 -14.017 1.00 92.75 102 TYR A C 1
ATOM 767 O O . TYR A 1 102 ? 11.935 7.672 -14.437 1.00 92.75 102 TYR A O 1
ATOM 775 N N . GLY A 1 103 ? 10.443 6.028 -14.150 1.00 89.31 103 GLY A N 1
ATOM 776 C CA . GLY A 1 103 ? 9.370 6.822 -14.728 1.00 89.31 103 GLY A CA 1
ATOM 777 C C . GLY A 1 103 ? 8.016 6.142 -14.784 1.00 89.31 103 GLY A C 1
ATOM 778 O O . GLY A 1 103 ? 7.848 4.998 -14.370 1.00 89.31 103 GLY A O 1
ATOM 779 N N . LYS A 1 104 ? 7.051 6.899 -15.309 1.00 87.62 104 LYS A N 1
ATOM 780 C CA . LYS A 1 104 ? 5.692 6.436 -15.610 1.00 87.62 104 LYS A CA 1
ATOM 781 C C . LYS A 1 104 ? 5.507 6.231 -17.113 1.00 87.62 104 LYS A C 1
ATOM 783 O O . LYS A 1 104 ? 6.158 6.902 -17.921 1.00 87.62 104 LYS A O 1
ATOM 788 N N . GLY A 1 105 ? 4.608 5.333 -17.479 1.00 87.19 105 GLY A N 1
ATOM 789 C CA . GLY A 1 105 ? 4.252 4.964 -18.844 1.00 87.19 105 GLY A CA 1
ATOM 790 C C . GLY A 1 105 ? 5.131 3.876 -19.466 1.00 87.19 105 GLY A C 1
ATOM 791 O O . GLY A 1 105 ? 5.779 3.077 -18.798 1.00 87.19 105 GLY A O 1
ATOM 792 N N . THR A 1 106 ? 5.113 3.820 -20.795 1.00 90.75 106 THR A N 1
ATOM 793 C CA . THR A 1 106 ? 5.838 2.808 -21.570 1.00 90.75 106 THR A CA 1
ATOM 794 C C . THR A 1 106 ? 7.305 3.185 -21.761 1.00 90.75 106 THR A C 1
ATOM 796 O O . THR A 1 106 ? 7.611 4.302 -22.191 1.00 90.75 106 THR A O 1
ATOM 799 N N . LEU A 1 107 ? 8.201 2.220 -21.559 1.00 91.75 107 LEU A N 1
ATOM 800 C CA . LEU A 1 107 ? 9.619 2.352 -21.870 1.00 91.75 107 LEU A CA 1
ATOM 801 C C . LEU A 1 107 ? 9.865 2.168 -23.371 1.00 91.75 107 LEU A C 1
ATOM 803 O O . LEU A 1 107 ? 9.489 1.148 -23.954 1.00 91.75 107 LEU A O 1
ATOM 807 N N . LYS A 1 108 ? 10.541 3.137 -23.993 1.00 92.06 108 LYS A N 1
ATOM 808 C CA . LYS A 1 108 ? 10.893 3.119 -25.421 1.00 92.06 108 LYS A CA 1
ATOM 809 C C . LYS A 1 108 ? 12.344 3.522 -25.636 1.00 92.06 108 LYS A C 1
ATOM 811 O O . LYS A 1 108 ? 12.925 4.247 -24.828 1.00 92.06 108 LYS A O 1
ATOM 816 N N . VAL A 1 109 ? 12.918 3.097 -26.759 1.00 91.19 109 VAL A N 1
ATOM 817 C CA . VAL A 1 109 ? 14.201 3.623 -27.244 1.00 91.19 109 VAL A CA 1
ATOM 818 C C . VAL A 1 109 ? 13.935 4.768 -28.202 1.00 91.19 109 VAL A C 1
ATOM 820 O O . VAL A 1 109 ? 13.173 4.637 -29.156 1.00 91.19 109 VAL A O 1
ATOM 823 N N . VAL A 1 110 ? 14.591 5.896 -27.967 1.00 90.94 110 VAL A N 1
ATOM 824 C CA . VAL A 1 110 ? 14.448 7.105 -28.771 1.00 90.94 110 VAL A CA 1
ATOM 825 C C . VAL A 1 110 ? 15.814 7.514 -29.300 1.00 90.94 110 VAL A C 1
ATOM 827 O O . VAL A 1 110 ? 16.800 7.562 -28.564 1.00 90.94 110 VAL A O 1
ATOM 830 N N . ASP A 1 111 ? 15.870 7.836 -30.589 1.00 88.69 111 ASP A N 1
ATOM 831 C CA . ASP A 1 111 ? 17.012 8.546 -31.153 1.00 88.69 111 ASP A CA 1
ATOM 832 C C . ASP A 1 111 ? 16.892 10.024 -30.783 1.00 88.69 111 ASP A C 1
ATOM 834 O O . ASP A 1 111 ? 15.956 10.704 -31.204 1.00 88.69 111 ASP A O 1
ATOM 838 N N . THR A 1 112 ? 17.833 10.519 -29.985 1.00 87.44 112 THR A N 1
ATOM 839 C CA . THR A 1 112 ? 17.868 11.921 -29.543 1.00 87.44 112 THR A CA 1
ATOM 840 C C . THR A 1 112 ? 18.242 12.888 -30.670 1.00 87.44 112 THR A C 1
ATOM 842 O O . THR A 1 112 ? 18.017 14.092 -30.544 1.00 87.44 112 THR A O 1
ATOM 845 N N . ASN A 1 113 ? 18.769 12.388 -31.795 1.00 86.56 113 ASN A N 1
ATOM 846 C CA . ASN A 1 113 ? 19.070 13.185 -32.979 1.00 86.56 113 ASN A CA 1
ATOM 847 C C . ASN A 1 113 ? 18.735 12.433 -34.288 1.00 86.56 113 ASN A C 1
ATOM 849 O O . ASN A 1 113 ? 19.618 12.123 -35.098 1.00 86.56 113 ASN A O 1
ATOM 853 N N . PRO A 1 114 ? 17.436 12.212 -34.568 1.00 81.94 114 PRO A N 1
ATOM 854 C CA . PRO A 1 114 ? 16.999 11.388 -35.694 1.00 81.94 114 PRO A CA 1
ATOM 855 C C . PRO A 1 114 ? 17.335 12.014 -37.050 1.00 81.94 114 PRO A C 1
ATOM 857 O O . PRO A 1 114 ? 17.513 11.311 -38.045 1.00 81.94 114 PRO A O 1
ATOM 860 N N . SER A 1 115 ? 17.454 13.345 -37.106 1.00 79.81 115 SER A N 1
ATOM 861 C CA . SER A 1 115 ? 17.828 14.060 -38.329 1.00 79.81 115 SER A CA 1
ATOM 862 C C . SER A 1 115 ? 19.258 13.746 -38.756 1.00 79.81 115 SER A C 1
ATOM 864 O O . SER A 1 115 ? 19.499 13.523 -39.946 1.00 79.81 115 SER A O 1
ATOM 866 N N . ASP A 1 116 ? 20.201 13.708 -37.813 1.00 78.19 116 ASP A N 1
ATOM 867 C CA . ASP A 1 116 ? 21.591 13.383 -38.123 1.00 78.19 116 ASP A CA 1
ATOM 868 C C . ASP A 1 116 ? 21.764 11.900 -38.430 1.00 78.19 116 ASP A C 1
ATOM 870 O O . ASP A 1 116 ? 22.450 11.568 -39.402 1.00 78.19 116 ASP A O 1
ATOM 874 N N . THR A 1 117 ? 21.094 11.020 -37.685 1.00 77.06 117 THR A N 1
ATOM 875 C CA . THR A 1 117 ? 21.113 9.574 -37.943 1.00 77.06 117 THR A CA 1
ATOM 876 C C . THR A 1 117 ? 20.575 9.248 -39.337 1.00 77.06 117 THR A C 1
ATOM 878 O O . THR A 1 117 ? 21.213 8.531 -40.107 1.00 77.06 117 THR A O 1
ATOM 881 N N . TYR A 1 118 ? 19.456 9.863 -39.736 1.00 73.62 118 TYR A N 1
ATOM 882 C CA . TYR A 1 118 ? 18.848 9.652 -41.054 1.00 73.62 118 TYR A CA 1
ATOM 883 C C . TYR A 1 118 ? 19.687 10.200 -42.220 1.00 73.62 118 TYR A C 1
ATOM 885 O O . TYR A 1 118 ? 19.625 9.668 -43.336 1.00 73.62 118 TYR A O 1
ATOM 893 N N . ARG A 1 119 ? 20.434 11.295 -42.014 1.00 72.25 119 ARG A N 1
ATOM 894 C CA . ARG A 1 119 ? 21.258 11.939 -43.058 1.00 72.25 119 ARG A CA 1
ATOM 895 C C . ARG A 1 119 ? 22.606 11.254 -43.269 1.00 72.25 119 ARG A C 1
ATOM 897 O O . ARG A 1 119 ? 23.204 11.424 -44.334 1.00 72.25 119 ARG A O 1
ATOM 904 N N . ARG A 1 120 ? 23.105 10.524 -42.272 1.00 73.06 120 ARG A N 1
ATOM 905 C CA . ARG A 1 120 ? 24.411 9.866 -42.327 1.00 73.06 120 ARG A CA 1
ATOM 906 C C . ARG A 1 120 ? 24.326 8.519 -43.041 1.00 73.06 120 ARG A C 1
ATOM 908 O O . ARG A 1 120 ? 23.299 7.852 -43.077 1.00 73.06 120 ARG A O 1
ATOM 915 N N . TYR A 1 121 ? 25.455 8.146 -43.629 1.00 71.06 121 TYR A N 1
ATOM 916 C CA . TYR A 1 121 ? 25.679 6.822 -44.187 1.00 71.06 121 TYR A CA 1
ATOM 917 C C . TYR A 1 121 ? 26.763 6.138 -43.371 1.00 71.06 121 TYR A C 1
ATOM 919 O O . TYR A 1 121 ? 27.820 6.730 -43.133 1.00 71.06 121 TYR A O 1
ATOM 927 N N . TYR A 1 122 ? 26.510 4.895 -42.991 1.00 71.88 122 TYR A N 1
ATOM 928 C CA . TYR A 1 122 ? 27.370 4.130 -42.104 1.00 71.88 122 TYR A CA 1
ATOM 929 C C . TYR A 1 122 ? 28.163 3.083 -42.890 1.00 71.88 122 TYR A C 1
ATOM 931 O O . TYR A 1 122 ? 27.655 2.491 -43.844 1.00 71.88 122 TYR A O 1
ATOM 939 N N . GLN A 1 123 ? 29.439 2.909 -42.527 1.00 62.97 123 GLN A N 1
ATOM 940 C CA . GLN A 1 123 ? 30.352 1.946 -43.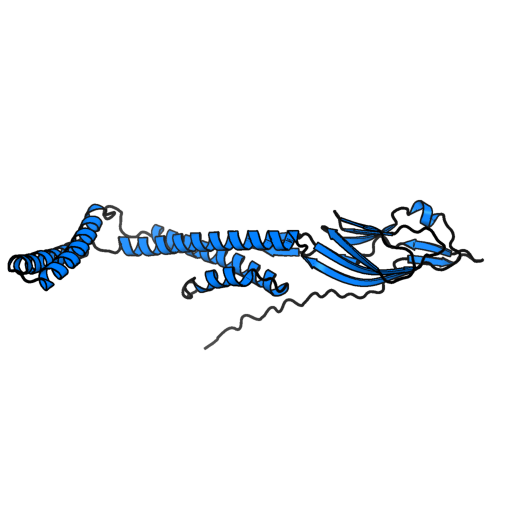167 1.00 62.97 123 GLN A CA 1
ATOM 941 C C . GLN A 1 123 ? 30.156 0.513 -42.650 1.00 62.97 123 GLN A C 1
ATOM 943 O O . GLN A 1 123 ? 30.534 -0.441 -43.323 1.00 62.97 123 GLN A O 1
ATOM 948 N N . GLN A 1 124 ? 29.590 0.369 -41.452 1.00 67.75 124 GLN A N 1
ATOM 949 C CA . GLN A 1 124 ? 29.294 -0.898 -40.789 1.00 67.75 124 GLN A CA 1
ATOM 950 C C . GLN A 1 124 ? 27.837 -0.890 -40.320 1.00 67.75 124 GLN A C 1
ATOM 952 O O . GLN A 1 124 ? 27.238 0.176 -40.155 1.00 67.75 124 GLN A O 1
ATOM 957 N N . VAL A 1 125 ? 27.264 -2.081 -40.146 1.00 73.81 125 VAL A N 1
ATOM 958 C CA . VAL A 1 125 ? 25.908 -2.239 -39.613 1.00 73.81 125 VAL A CA 1
ATOM 959 C C . VAL A 1 125 ? 25.927 -1.858 -38.134 1.00 73.81 125 VAL A C 1
ATOM 961 O O . VAL A 1 125 ? 26.707 -2.410 -37.365 1.00 73.81 125 VAL A O 1
ATOM 964 N N . CYS A 1 126 ? 25.099 -0.882 -37.772 1.00 79.56 126 CYS A N 1
ATOM 965 C CA . CYS A 1 126 ? 24.827 -0.495 -36.392 1.00 79.56 126 CYS A CA 1
ATOM 966 C C . CYS A 1 126 ? 23.833 -1.489 -35.785 1.00 79.56 126 CYS A C 1
A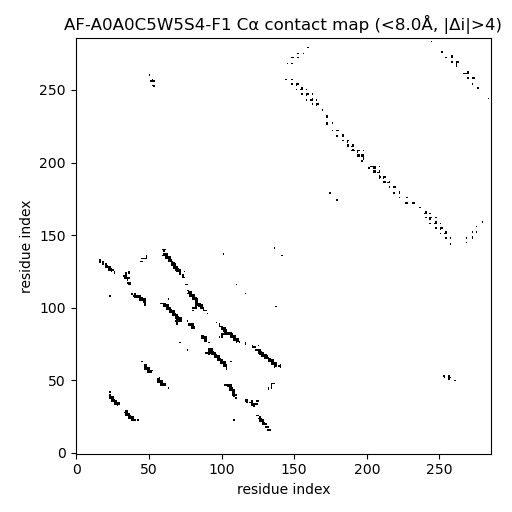TOM 968 O O . CYS A 1 126 ? 22.882 -1.873 -36.463 1.00 79.56 126 CYS A O 1
ATOM 970 N N . SER A 1 127 ? 24.022 -1.880 -34.526 1.00 85.06 127 SER A N 1
ATOM 971 C CA . SER A 1 127 ? 23.075 -2.764 -33.835 1.00 85.06 127 SER A CA 1
ATOM 972 C C . SER A 1 127 ? 22.846 -2.322 -32.395 1.00 85.06 127 SER A C 1
ATOM 974 O O . SER A 1 127 ? 23.784 -1.917 -31.707 1.00 85.06 127 SER A O 1
ATOM 976 N N . LEU A 1 128 ? 21.585 -2.391 -31.965 1.00 87.00 128 LEU A N 1
ATOM 977 C CA . LEU A 1 128 ? 21.183 -2.325 -30.567 1.00 87.00 128 LEU A CA 1
ATOM 978 C C . LEU A 1 128 ? 20.536 -3.663 -30.228 1.00 87.00 128 LEU A C 1
ATOM 980 O O . LEU A 1 128 ? 19.526 -4.029 -30.825 1.00 87.00 128 LEU A O 1
ATOM 984 N N . ASP A 1 129 ? 21.151 -4.366 -29.292 1.00 87.44 129 ASP A N 1
ATOM 985 C CA . ASP A 1 129 ? 20.714 -5.659 -28.787 1.00 87.44 129 ASP A CA 1
ATOM 986 C C . ASP A 1 129 ? 20.247 -5.469 -27.343 1.00 87.44 129 ASP A C 1
ATOM 988 O O . ASP A 1 129 ? 21.067 -5.199 -26.462 1.00 87.44 129 ASP A O 1
ATOM 992 N N . VAL A 1 130 ? 18.932 -5.527 -27.120 1.00 88.00 130 VAL A N 1
ATOM 993 C CA . VAL A 1 130 ? 18.326 -5.492 -25.782 1.00 88.00 130 VAL A CA 1
ATOM 994 C C . VAL A 1 130 ? 18.232 -6.929 -25.285 1.00 88.00 130 VAL A C 1
ATOM 996 O O . VAL A 1 130 ? 17.515 -7.744 -25.863 1.00 88.00 130 VAL A O 1
ATOM 999 N N . GLN A 1 131 ? 18.998 -7.238 -24.243 1.00 87.06 131 GLN A N 1
ATOM 1000 C CA . GLN A 1 131 ? 19.180 -8.601 -23.746 1.00 87.06 131 GLN A CA 1
ATOM 1001 C C . GLN A 1 131 ? 18.154 -8.956 -22.679 1.00 87.06 131 GLN A C 1
ATOM 1003 O O . GLN A 1 131 ? 17.593 -10.050 -22.713 1.00 87.06 131 GLN A O 1
ATOM 1008 N N . ASP A 1 132 ? 17.911 -8.031 -21.753 1.00 87.69 132 ASP A N 1
ATOM 1009 C CA . ASP A 1 132 ? 16.947 -8.200 -20.674 1.00 87.69 132 ASP A CA 1
ATOM 1010 C C . ASP A 1 132 ? 16.312 -6.857 -20.309 1.00 87.69 132 ASP A C 1
ATOM 1012 O O . ASP A 1 132 ? 16.947 -5.803 -20.405 1.00 87.69 132 ASP A O 1
ATOM 1016 N N . VAL A 1 133 ? 15.050 -6.910 -19.893 1.00 87.81 133 VAL A N 1
ATOM 1017 C CA . VAL A 1 133 ? 14.308 -5.766 -19.363 1.00 87.81 133 VAL A CA 1
ATOM 1018 C C . VAL A 1 133 ? 13.624 -6.227 -18.088 1.00 87.81 133 VAL A C 1
ATOM 1020 O O . VAL A 1 133 ? 12.655 -6.984 -18.124 1.00 87.81 133 VAL A O 1
ATOM 1023 N N . ARG A 1 134 ? 14.124 -5.746 -16.954 1.00 89.94 134 ARG A N 1
ATOM 1024 C CA . ARG A 1 134 ? 13.505 -5.941 -15.647 1.00 89.94 134 ARG A CA 1
ATOM 1025 C C . ARG A 1 134 ? 12.660 -4.724 -15.307 1.00 89.94 134 ARG A C 1
ATOM 1027 O O . ARG A 1 134 ? 13.114 -3.589 -15.446 1.00 89.94 134 ARG A O 1
ATOM 1034 N N . VAL A 1 135 ? 11.440 -4.988 -14.861 1.00 89.06 135 VAL A N 1
ATOM 1035 C CA . VAL A 1 135 ? 10.464 -3.985 -14.440 1.00 89.06 135 VAL A CA 1
ATOM 1036 C C . VAL A 1 135 ? 10.208 -4.213 -12.958 1.00 89.06 135 VAL A C 1
ATOM 1038 O O . VAL A 1 135 ? 9.769 -5.297 -12.581 1.00 89.06 135 VAL A O 1
ATOM 1041 N N . LEU A 1 136 ? 10.538 -3.225 -12.133 1.00 88.44 136 LEU A N 1
ATOM 1042 C CA . LEU A 1 136 ? 10.416 -3.288 -10.678 1.00 88.44 136 LEU A CA 1
ATOM 1043 C C . LEU A 1 136 ? 9.696 -2.035 -10.166 1.00 88.44 136 LEU A C 1
ATOM 1045 O O . LEU A 1 136 ? 9.789 -0.979 -10.801 1.00 88.44 136 LEU A O 1
ATOM 1049 N N . PRO A 1 137 ? 8.989 -2.103 -9.029 1.00 88.19 137 PRO A N 1
ATOM 1050 C CA . PRO A 1 137 ? 8.508 -0.895 -8.379 1.00 88.19 137 PRO A CA 1
ATOM 1051 C C . PRO A 1 137 ? 9.704 -0.026 -7.983 1.00 88.19 137 PRO A C 1
ATOM 1053 O O . PRO A 1 137 ? 10.721 -0.519 -7.497 1.00 88.19 137 PRO A O 1
ATOM 1056 N N . SER A 1 138 ? 9.602 1.280 -8.227 1.00 88.81 138 SER A N 1
ATOM 1057 C CA . SER A 1 138 ? 10.621 2.219 -7.749 1.00 88.81 138 SER A CA 1
ATOM 1058 C C . SER A 1 138 ? 10.598 2.322 -6.220 1.00 88.81 138 SER A C 1
ATOM 1060 O O . SER A 1 138 ? 9.557 2.087 -5.609 1.00 88.81 138 SER A O 1
ATOM 1062 N N . GLN A 1 139 ? 11.705 2.751 -5.603 1.00 86.31 139 GLN A N 1
ATOM 1063 C CA . GLN A 1 139 ? 11.742 2.998 -4.155 1.00 86.31 139 GLN A CA 1
ATOM 1064 C C . GLN A 1 139 ? 10.636 3.966 -3.710 1.00 86.31 139 GLN A C 1
ATOM 1066 O O . GLN A 1 139 ? 9.950 3.683 -2.739 1.00 86.31 139 GLN A O 1
ATOM 1071 N N . ASP A 1 140 ? 10.399 5.042 -4.469 1.00 86.50 140 ASP A N 1
ATOM 1072 C CA . ASP A 1 140 ? 9.322 5.998 -4.180 1.00 86.50 140 ASP A CA 1
ATOM 1073 C C . ASP A 1 140 ? 7.938 5.322 -4.161 1.00 86.50 140 ASP A C 1
ATOM 1075 O O . ASP A 1 140 ? 7.076 5.693 -3.369 1.00 86.50 140 ASP A O 1
ATOM 1079 N N . ALA A 1 141 ? 7.717 4.326 -5.029 1.00 86.81 141 ALA A N 1
ATOM 1080 C CA . ALA A 1 141 ? 6.472 3.561 -5.042 1.00 86.81 141 ALA A CA 1
ATOM 1081 C C . ALA A 1 141 ? 6.377 2.631 -3.825 1.00 86.81 141 ALA A C 1
ATOM 1083 O O . ALA A 1 141 ? 5.336 2.592 -3.184 1.00 86.81 141 ALA A O 1
ATOM 1084 N N . ILE A 1 142 ? 7.463 1.941 -3.462 1.00 86.44 142 ILE A N 1
ATOM 1085 C CA . ILE A 1 142 ? 7.512 1.081 -2.268 1.00 86.44 142 ILE A CA 1
ATOM 1086 C C . ILE A 1 142 ? 7.266 1.904 -0.996 1.00 86.44 142 ILE A C 1
ATOM 1088 O O . ILE A 1 142 ? 6.494 1.489 -0.130 1.00 86.44 142 ILE A O 1
ATOM 1092 N N . ASP A 1 143 ? 7.879 3.083 -0.896 1.00 86.38 143 ASP A N 1
ATOM 1093 C CA . ASP A 1 143 ? 7.689 4.001 0.226 1.00 86.38 143 ASP A CA 1
ATOM 1094 C C . ASP A 1 143 ? 6.227 4.467 0.293 1.00 86.38 143 ASP A C 1
ATOM 1096 O O . ASP A 1 143 ? 5.612 4.404 1.356 1.00 86.38 143 ASP A O 1
ATOM 1100 N N . GLN A 1 144 ? 5.630 4.855 -0.842 1.00 87.00 144 GLN A N 1
ATOM 1101 C CA . GLN A 1 144 ? 4.214 5.228 -0.894 1.00 87.00 144 GLN A CA 1
ATOM 1102 C C . GLN A 1 144 ? 3.302 4.073 -0.476 1.00 87.00 144 GLN A C 1
ATOM 1104 O O . GLN A 1 144 ? 2.414 4.274 0.345 1.00 87.00 144 GLN A O 1
ATOM 1109 N N . TRP A 1 145 ? 3.536 2.861 -0.984 1.00 86.75 145 TRP A N 1
ATOM 1110 C CA . TRP A 1 145 ? 2.752 1.685 -0.609 1.00 86.75 145 TRP A CA 1
ATOM 1111 C C . TRP A 1 145 ? 2.842 1.402 0.884 1.00 86.75 145 TRP A C 1
ATOM 1113 O O . TRP A 1 145 ? 1.847 1.020 1.491 1.00 86.75 145 TRP A O 1
ATOM 1123 N N . THR A 1 146 ? 4.025 1.600 1.467 1.00 85.06 146 THR A N 1
ATOM 1124 C CA . THR A 1 146 ? 4.250 1.448 2.906 1.00 85.06 146 THR A CA 1
ATOM 1125 C C . THR A 1 146 ? 3.402 2.440 3.695 1.00 85.06 146 THR A C 1
ATOM 1127 O O . THR A 1 146 ? 2.730 2.042 4.640 1.00 85.06 146 THR A O 1
ATOM 1130 N N . TYR A 1 147 ? 3.384 3.714 3.291 1.00 86.19 147 TYR A N 1
ATOM 1131 C CA . TYR A 1 147 ? 2.537 4.720 3.933 1.00 86.19 147 TYR A CA 1
ATOM 1132 C C . TYR A 1 147 ? 1.046 4.411 3.775 1.00 86.19 147 TYR A C 1
ATOM 1134 O O . TYR A 1 147 ? 0.326 4.440 4.767 1.00 86.19 147 TYR A O 1
ATOM 1142 N N . ASP A 1 148 ? 0.604 4.042 2.570 1.00 87.19 148 ASP A N 1
ATOM 1143 C CA . ASP A 1 148 ? -0.795 3.686 2.310 1.00 87.19 148 ASP A CA 1
ATOM 1144 C C . ASP A 1 148 ? -1.245 2.500 3.179 1.00 87.19 148 ASP A C 1
ATOM 1146 O O . ASP A 1 148 ? -2.369 2.481 3.670 1.00 87.19 148 ASP A O 1
ATOM 1150 N N . ALA A 1 149 ? -0.366 1.519 3.396 1.00 85.00 149 ALA A N 1
ATOM 1151 C CA . ALA A 1 149 ? -0.654 0.349 4.218 1.00 85.00 149 ALA A CA 1
ATOM 1152 C C . ALA A 1 149 ? -0.763 0.680 5.709 1.00 85.00 149 ALA A C 1
ATOM 1154 O O . ALA A 1 149 ? -1.650 0.161 6.383 1.00 85.00 149 ALA A O 1
ATOM 1155 N N . ILE A 1 150 ? 0.112 1.555 6.211 1.00 83.69 150 ILE A N 1
ATOM 1156 C CA . ILE A 1 150 ? 0.053 2.047 7.593 1.00 83.69 150 ILE A CA 1
ATOM 1157 C C . ILE A 1 150 ? -1.241 2.840 7.817 1.00 83.69 150 ILE A C 1
ATOM 1159 O O . ILE A 1 150 ? -1.936 2.617 8.806 1.00 83.69 150 ILE A O 1
ATOM 1163 N N . ASP A 1 151 ? -1.594 3.728 6.887 1.00 86.50 151 ASP A N 1
ATOM 1164 C CA . ASP A 1 151 ? -2.833 4.506 6.971 1.00 86.50 151 ASP A CA 1
ATOM 1165 C C . ASP A 1 151 ? -4.068 3.585 6.909 1.00 86.50 151 ASP A C 1
ATOM 1167 O O . ASP A 1 151 ? -4.999 3.729 7.702 1.00 86.50 151 ASP A O 1
ATOM 1171 N N . GLN A 1 152 ? -4.051 2.574 6.034 1.00 89.56 152 GLN A N 1
ATOM 1172 C CA . GLN A 1 152 ? -5.130 1.591 5.918 1.00 89.56 152 GLN A CA 1
ATOM 1173 C C . GLN A 1 152 ? -5.290 0.735 7.182 1.00 89.56 152 GLN A C 1
ATOM 1175 O O . GLN A 1 152 ? -6.410 0.395 7.566 1.00 89.56 152 GLN A O 1
ATOM 1180 N N . ALA A 1 153 ? -4.184 0.376 7.831 1.00 80.94 153 ALA A N 1
ATOM 1181 C CA . ALA A 1 153 ? -4.179 -0.312 9.116 1.00 80.94 153 ALA A CA 1
ATOM 1182 C C . ALA A 1 153 ? -4.874 0.518 10.214 1.00 80.94 153 ALA A C 1
ATOM 1184 O O . ALA A 1 153 ? -5.735 -0.007 10.923 1.00 80.94 153 ALA A O 1
ATOM 1185 N N . ASP A 1 154 ? -4.554 1.812 10.311 1.00 82.50 154 ASP A N 1
ATOM 1186 C CA . ASP A 1 154 ? -5.190 2.750 11.250 1.00 82.50 154 ASP A CA 1
ATOM 1187 C C . ASP A 1 154 ? -6.695 2.910 10.958 1.00 82.50 154 ASP A C 1
ATOM 1189 O O . ASP A 1 154 ? -7.526 2.916 11.870 1.00 82.50 154 ASP A O 1
ATOM 1193 N N . ASP A 1 155 ? -7.089 2.973 9.685 1.00 82.62 155 ASP A N 1
ATOM 1194 C CA . ASP A 1 155 ? -8.502 3.050 9.303 1.00 82.62 155 ASP A CA 1
ATOM 1195 C C . ASP A 1 155 ? -9.274 1.761 9.638 1.00 82.62 155 ASP A C 1
ATOM 1197 O O . ASP A 1 155 ? -10.380 1.833 10.183 1.00 82.62 155 ASP A O 1
ATOM 1201 N N . ILE A 1 156 ? -8.667 0.582 9.451 1.00 84.38 156 ILE A N 1
ATOM 1202 C CA . ILE A 1 156 ? -9.233 -0.699 9.906 1.00 84.38 156 ILE A CA 1
ATOM 1203 C C . ILE A 1 156 ? -9.417 -0.712 11.432 1.00 84.38 156 ILE A C 1
ATOM 1205 O O . ILE A 1 156 ? -10.476 -1.125 11.912 1.00 84.38 156 ILE A O 1
ATOM 1209 N N . GLU A 1 157 ? -8.430 -0.249 12.208 1.00 79.81 157 GLU A N 1
ATOM 1210 C CA . GLU A 1 157 ? -8.514 -0.194 13.676 1.00 79.81 157 GLU A CA 1
ATOM 1211 C C . GLU A 1 157 ? -9.645 0.736 14.148 1.00 79.81 157 GLU A C 1
ATOM 1213 O O . GLU A 1 157 ? -10.435 0.387 15.038 1.00 79.81 157 GLU A O 1
ATOM 1218 N N . LYS A 1 158 ? -9.787 1.909 13.519 1.00 77.19 158 LYS A N 1
ATOM 1219 C CA . LYS A 1 158 ? -10.889 2.839 13.807 1.00 77.19 158 LYS A CA 1
ATOM 1220 C C . LYS A 1 158 ? -12.244 2.229 13.467 1.00 77.19 158 LYS A C 1
ATOM 1222 O O . LYS A 1 158 ? -13.158 2.314 14.293 1.00 77.19 158 LYS A O 1
ATOM 1227 N N . SER A 1 159 ? -12.395 1.611 12.295 1.00 80.25 159 SER A N 1
ATOM 1228 C CA . SER A 1 159 ? -13.657 0.977 11.894 1.00 80.25 159 SER A CA 1
ATOM 1229 C C . SER A 1 159 ? -14.002 -0.215 12.792 1.00 80.25 159 SER A C 1
ATOM 1231 O O . SER A 1 159 ? -15.167 -0.374 13.166 1.00 80.25 159 SER A O 1
ATOM 1233 N N . LEU A 1 160 ? -13.007 -0.987 13.248 1.00 83.94 160 LEU A N 1
ATOM 1234 C CA . LEU A 1 160 ? -13.199 -2.029 14.260 1.00 83.94 160 LEU A CA 1
ATOM 1235 C C . LEU A 1 160 ? -13.699 -1.435 15.581 1.00 83.94 160 LEU A C 1
ATOM 1237 O O . LEU A 1 160 ? -14.707 -1.895 16.114 1.00 83.94 160 LEU A O 1
ATOM 1241 N N . THR A 1 161 ? -13.061 -0.370 16.068 1.00 76.12 161 THR A N 1
ATOM 1242 C CA . THR A 1 161 ? -13.471 0.318 17.301 1.00 76.12 161 THR A CA 1
ATOM 1243 C C . THR A 1 161 ? -14.910 0.837 17.205 1.00 76.12 161 THR A C 1
ATOM 1245 O O . THR A 1 161 ? -15.691 0.709 18.150 1.00 76.12 161 THR A O 1
ATOM 1248 N N . LEU A 1 162 ? -15.299 1.411 16.060 1.00 72.00 162 LEU A N 1
ATOM 1249 C CA . LEU A 1 162 ? -16.667 1.882 15.821 1.00 72.00 162 LEU A CA 1
ATOM 1250 C C . LEU A 1 162 ? -17.675 0.730 15.800 1.00 72.00 162 LEU A C 1
ATOM 1252 O O . LEU A 1 162 ? -18.760 0.858 16.375 1.00 72.00 162 LEU A O 1
ATOM 1256 N N . TYR A 1 163 ? -17.317 -0.395 15.179 1.00 77.44 163 TYR A N 1
ATOM 1257 C CA . TYR A 1 163 ? -18.131 -1.606 15.184 1.00 77.44 163 TYR A CA 1
ATOM 1258 C C . TYR A 1 163 ? -18.311 -2.168 16.602 1.00 77.44 163 TYR A C 1
ATOM 1260 O O . TYR A 1 163 ? -19.443 -2.430 17.013 1.00 77.44 163 TYR A O 1
ATOM 1268 N N . GLU A 1 164 ? -17.233 -2.304 17.378 1.00 79.19 164 GLU A N 1
ATOM 1269 C CA . GLU A 1 164 ? -17.286 -2.782 18.764 1.00 79.19 164 GLU A CA 1
ATOM 1270 C C . GLU A 1 164 ? -18.123 -1.854 19.646 1.00 79.19 164 GLU A C 1
ATOM 1272 O O . GLU A 1 164 ? -18.987 -2.319 20.390 1.00 79.19 164 GLU A O 1
ATOM 1277 N N . LEU A 1 165 ? -17.956 -0.537 19.501 1.00 73.81 165 LEU A N 1
ATOM 1278 C CA . LEU A 1 165 ? -18.762 0.447 20.217 1.00 73.81 165 LEU A CA 1
ATOM 1279 C C . LEU A 1 165 ? -20.248 0.351 19.839 1.00 73.81 165 LEU A C 1
ATOM 1281 O O . LEU A 1 165 ? -21.117 0.470 20.707 1.00 73.81 165 LEU A O 1
ATOM 1285 N N . ALA A 1 166 ? -20.562 0.121 18.562 1.00 65.12 166 ALA A N 1
ATOM 1286 C CA . ALA A 1 166 ? -21.933 -0.091 18.108 1.00 65.12 166 ALA A CA 1
ATOM 1287 C C . ALA A 1 166 ? -22.526 -1.392 18.678 1.00 65.12 166 ALA A C 1
ATOM 1289 O O . ALA A 1 166 ? -23.672 -1.392 19.134 1.00 65.12 166 ALA A O 1
ATOM 1290 N N . ALA A 1 167 ? -21.748 -2.477 18.716 1.00 73.56 167 ALA A N 1
ATOM 1291 C CA . ALA A 1 167 ? -22.153 -3.749 19.310 1.00 73.56 167 ALA A CA 1
ATOM 1292 C C . ALA A 1 167 ? -22.388 -3.618 20.824 1.00 73.56 167 ALA A C 1
ATOM 1294 O O . ALA A 1 167 ? -23.422 -4.048 21.345 1.00 73.56 167 ALA A O 1
ATOM 1295 N N . GLU A 1 168 ? -21.479 -2.950 21.536 1.00 71.19 168 GLU A N 1
ATOM 1296 C CA . GLU A 1 168 ? -21.651 -2.628 22.948 1.00 71.19 168 GLU A CA 1
ATOM 1297 C C . GLU A 1 168 ? -22.885 -1.756 23.179 1.00 71.19 168 GLU A C 1
ATOM 1299 O O . GLU A 1 168 ? -23.643 -2.017 24.108 1.00 71.19 168 GLU A O 1
ATOM 1304 N N . TYR A 1 169 ? -23.137 -0.746 22.341 1.00 65.12 169 TYR A N 1
ATOM 1305 C CA . TYR A 1 169 ? -24.313 0.117 22.463 1.00 65.12 169 TYR A CA 1
ATOM 1306 C C . TYR A 1 169 ? -25.630 -0.674 22.402 1.00 65.12 169 TYR A C 1
ATOM 1308 O O . TYR A 1 169 ? -26.535 -0.420 23.206 1.00 65.12 169 TYR A O 1
ATOM 1316 N N . VAL A 1 170 ? -25.722 -1.662 21.504 1.00 65.88 170 VAL A N 1
ATOM 1317 C CA . VAL A 1 170 ? -26.861 -2.594 21.436 1.00 65.88 170 VAL A CA 1
ATOM 1318 C C . VAL A 1 170 ? -27.002 -3.357 22.760 1.00 65.88 170 VAL A C 1
ATOM 1320 O O . VAL A 1 170 ? -28.072 -3.340 23.374 1.00 65.88 170 VAL A O 1
ATOM 1323 N N . HIS A 1 171 ? -25.910 -3.924 23.284 1.00 64.94 171 HIS A N 1
ATOM 1324 C CA . HIS A 1 171 ? -25.913 -4.629 24.572 1.00 64.94 171 HIS A CA 1
ATOM 1325 C C . HIS A 1 171 ? -26.248 -3.730 25.773 1.00 64.94 171 HIS A C 1
ATOM 1327 O O . HIS A 1 171 ? -26.968 -4.144 26.686 1.00 64.94 171 HIS A O 1
ATOM 1333 N N . TYR A 1 172 ? -25.756 -2.490 25.783 1.00 60.12 172 TYR A N 1
ATOM 1334 C CA . TYR A 1 172 ? -26.014 -1.519 26.839 1.00 60.12 172 TYR A CA 1
ATOM 1335 C C . TYR A 1 172 ? -27.502 -1.173 26.925 1.00 60.12 172 TYR A C 1
ATOM 1337 O O . TYR A 1 172 ? -28.018 -1.005 28.032 1.00 60.12 172 TYR A O 1
ATOM 1345 N N . ARG A 1 173 ? -28.211 -1.063 25.798 1.00 58.72 173 ARG A N 1
ATOM 1346 C CA . ARG A 1 173 ? -29.623 -0.646 25.776 1.00 58.72 173 ARG A CA 1
ATOM 1347 C C . ARG A 1 173 ? -30.595 -1.791 26.091 1.00 58.72 173 ARG A C 1
ATOM 1349 O O . ARG A 1 173 ? -31.680 -1.531 26.609 1.00 58.72 173 ARG A O 1
ATOM 1356 N N . ASP A 1 174 ? -30.165 -3.039 25.898 1.00 58.97 174 ASP A N 1
ATOM 1357 C CA . ASP A 1 174 ? -30.880 -4.250 26.335 1.00 58.97 174 ASP A CA 1
ATOM 1358 C C . ASP A 1 174 ? -30.743 -4.534 27.846 1.00 58.97 174 ASP A C 1
ATOM 1360 O O . ASP A 1 174 ? -31.456 -5.371 28.422 1.00 58.97 174 ASP A O 1
ATOM 1364 N N . TRP A 1 175 ? -29.837 -3.832 28.534 1.00 63.22 175 TRP A N 1
ATOM 1365 C CA . TRP A 1 175 ? -29.626 -3.987 29.968 1.00 63.22 175 TRP A CA 1
ATOM 1366 C C . TRP A 1 175 ? -30.749 -3.315 30.777 1.00 63.22 175 TRP A C 1
ATOM 1368 O O . TRP A 1 175 ? -30.780 -2.105 30.985 1.00 63.22 175 TRP A O 1
ATOM 1378 N N . SER A 1 176 ? -31.691 -4.125 31.265 1.00 66.62 176 SER A N 1
ATOM 1379 C CA . SER A 1 176 ? -32.854 -3.659 32.031 1.00 66.62 176 SER A CA 1
ATOM 1380 C C . SER A 1 176 ? -32.474 -2.909 33.317 1.00 66.62 176 SER A C 1
ATOM 1382 O O . SER A 1 176 ? -31.868 -3.491 34.217 1.00 66.62 176 SER A O 1
ATOM 1384 N N . VAL A 1 177 ? -32.959 -1.668 33.451 1.00 72.31 177 VAL A N 1
ATOM 1385 C CA . VAL A 1 177 ? -32.886 -0.838 34.672 1.00 72.31 177 VAL A CA 1
ATOM 1386 C C . VAL A 1 177 ? -33.308 -1.628 35.911 1.00 72.31 177 VAL A C 1
ATOM 1388 O O . VAL A 1 177 ? -32.551 -1.706 36.872 1.00 72.31 177 VAL A O 1
ATOM 1391 N N . ASN A 1 178 ? -34.436 -2.342 35.840 1.00 71.50 178 ASN A N 1
ATOM 1392 C CA . ASN A 1 178 ? -34.934 -3.171 36.942 1.00 71.50 178 ASN A CA 1
ATOM 1393 C C . ASN A 1 178 ? -33.931 -4.259 37.366 1.00 71.50 178 ASN A C 1
ATOM 1395 O O . ASN A 1 178 ? -33.810 -4.563 38.551 1.00 71.50 178 ASN A O 1
ATOM 1399 N N . LYS A 1 179 ? -33.201 -4.870 36.419 1.00 72.94 179 LYS A N 1
ATOM 1400 C CA . LYS A 1 179 ? -32.153 -5.854 36.742 1.00 72.94 179 LYS A CA 1
ATOM 1401 C C . LYS A 1 179 ? -30.945 -5.177 37.395 1.00 72.94 179 LYS A C 1
ATOM 1403 O O . LYS A 1 179 ? -30.402 -5.735 38.346 1.00 72.94 179 LYS A O 1
ATOM 1408 N N . THR A 1 180 ? -30.555 -3.987 36.932 1.00 77.25 180 THR A N 1
ATOM 1409 C CA . THR A 1 180 ? -29.493 -3.173 37.551 1.00 77.25 180 THR A CA 1
ATOM 1410 C C . THR A 1 180 ? -29.853 -2.767 38.973 1.00 77.25 180 THR A C 1
ATOM 1412 O O . THR A 1 180 ? -29.036 -2.941 39.868 1.00 77.25 180 THR A O 1
ATOM 1415 N N . GLU A 1 181 ? -31.074 -2.281 39.202 1.00 81.19 181 GLU A N 1
ATOM 1416 C CA . GLU A 1 181 ? -31.580 -1.889 40.522 1.00 81.19 181 GLU A CA 1
ATOM 1417 C C . GLU A 1 181 ? -31.633 -3.082 41.483 1.00 81.19 181 GLU A C 1
ATOM 1419 O O . GLU A 1 181 ? -31.196 -2.979 42.634 1.00 81.19 181 GLU A O 1
ATOM 1424 N N . LEU A 1 182 ? -32.110 -4.242 41.012 1.00 83.44 182 LEU A N 1
ATOM 1425 C CA . LEU A 1 182 ? -32.119 -5.485 41.789 1.00 83.44 182 LEU A CA 1
ATOM 1426 C C . LEU A 1 182 ? -30.698 -5.926 42.159 1.00 83.44 182 LEU A C 1
ATOM 1428 O O . LEU A 1 182 ? -30.430 -6.251 43.317 1.00 83.44 182 LEU A O 1
ATOM 1432 N N . LEU A 1 183 ? -29.774 -5.911 41.195 1.00 82.94 183 LEU A N 1
ATOM 1433 C CA . LEU A 1 183 ? -28.383 -6.280 41.432 1.00 82.94 183 LEU A CA 1
ATOM 1434 C C . LEU A 1 183 ? -27.697 -5.293 42.384 1.00 82.94 183 LEU A C 1
ATOM 1436 O O . LEU A 1 183 ? -27.032 -5.722 43.324 1.00 82.94 183 LEU A O 1
ATOM 1440 N N . LEU A 1 184 ? -27.903 -3.987 42.196 1.00 89.19 184 LEU A N 1
ATOM 1441 C CA . LEU A 1 184 ? -27.398 -2.940 43.081 1.00 89.19 184 LEU A CA 1
ATOM 1442 C C . LEU A 1 184 ? -27.927 -3.118 44.506 1.00 89.19 184 LEU A C 1
ATOM 1444 O O . LEU A 1 184 ? -27.160 -3.006 45.461 1.00 89.19 184 LEU A O 1
ATOM 1448 N N . THR A 1 185 ? -29.207 -3.455 44.665 1.00 92.50 185 THR A N 1
ATOM 1449 C CA . THR A 1 185 ? -29.809 -3.736 45.975 1.00 92.50 185 THR A CA 1
ATOM 1450 C C . THR A 1 185 ? -29.104 -4.900 46.674 1.00 92.50 185 THR A C 1
ATOM 1452 O O . THR A 1 185 ? -28.722 -4.789 47.843 1.00 92.50 185 THR A O 1
ATOM 1455 N N . GLU A 1 186 ? -28.863 -6.003 45.964 1.00 90.50 186 GLU A N 1
ATOM 1456 C CA . GLU A 1 186 ? -28.163 -7.162 46.527 1.00 90.50 186 GLU A CA 1
ATOM 1457 C C . GLU A 1 186 ? -26.679 -6.883 46.809 1.00 90.50 186 GLU A C 1
ATOM 1459 O O . GLU A 1 186 ? -26.155 -7.300 47.847 1.00 90.50 186 GLU A O 1
ATOM 1464 N N . VAL A 1 187 ? -25.995 -6.131 45.945 1.00 85.38 187 VAL A N 1
ATOM 1465 C CA . VAL A 1 187 ? -24.600 -5.718 46.158 1.00 85.38 187 VAL A CA 1
ATOM 1466 C C . VAL A 1 187 ? -24.492 -4.787 47.369 1.00 85.38 187 VAL A C 1
ATOM 1468 O O . VAL A 1 187 ? -23.659 -5.035 48.241 1.00 85.38 187 VAL A O 1
ATOM 1471 N N . ASN A 1 188 ? -25.374 -3.793 47.507 1.00 93.12 188 ASN A N 1
ATOM 1472 C CA . ASN A 1 188 ? -25.429 -2.918 48.684 1.00 93.12 188 ASN A CA 1
ATOM 1473 C C . ASN A 1 188 ? -25.689 -3.713 49.967 1.00 93.12 188 ASN A C 1
ATOM 1475 O O . ASN A 1 188 ? -25.042 -3.491 50.991 1.00 93.12 188 ASN A O 1
ATOM 1479 N N . ARG A 1 189 ? -26.556 -4.729 49.908 1.00 94.12 189 ARG A N 1
ATOM 1480 C CA . ARG A 1 189 ? -26.771 -5.647 51.031 1.00 94.12 189 ARG A CA 1
ATOM 1481 C C . ARG A 1 189 ? -25.489 -6.403 51.412 1.00 94.12 189 ARG A C 1
ATOM 1483 O O . ARG A 1 189 ? -25.240 -6.622 52.602 1.00 94.12 189 ARG A O 1
ATOM 1490 N N . LYS A 1 190 ? -24.652 -6.793 50.442 1.00 91.12 190 LYS A N 1
ATOM 1491 C CA . LYS A 1 190 ? -23.329 -7.394 50.704 1.00 91.12 190 LYS A CA 1
ATOM 1492 C C . LYS A 1 190 ? -22.338 -6.385 51.277 1.00 91.12 190 LYS A C 1
ATOM 1494 O O . LYS A 1 190 ? -21.641 -6.742 52.226 1.00 91.12 190 LYS A O 1
ATOM 1499 N N . VAL A 1 191 ? -22.320 -5.146 50.785 1.00 91.50 191 VAL A N 1
ATOM 1500 C CA . VAL A 1 191 ? -21.519 -4.052 51.360 1.00 91.50 191 VAL A CA 1
ATOM 1501 C C . VAL A 1 191 ? -21.842 -3.890 52.845 1.00 91.50 191 VAL A C 1
ATOM 1503 O O . VAL A 1 191 ? -20.939 -4.006 53.671 1.00 91.50 191 VAL A O 1
ATOM 1506 N N . THR A 1 192 ? -23.120 -3.737 53.211 1.00 95.25 192 THR A N 1
ATOM 1507 C CA . THR A 1 192 ? -23.545 -3.597 54.616 1.00 95.25 192 THR A CA 1
ATOM 1508 C C . THR A 1 192 ? -23.190 -4.828 55.455 1.00 95.25 192 THR A C 1
ATOM 1510 O O . THR A 1 192 ? -22.767 -4.714 56.609 1.00 95.25 192 THR A O 1
ATOM 1513 N N . TYR A 1 193 ? -23.336 -6.034 54.897 1.00 93.12 193 TYR A N 1
ATOM 1514 C CA . TYR A 1 193 ? -22.954 -7.268 55.587 1.00 93.12 193 TYR A CA 1
ATOM 1515 C C . TYR A 1 193 ? -21.453 -7.302 55.920 1.00 93.12 193 TYR A C 1
ATOM 1517 O O . TYR A 1 193 ? -21.082 -7.590 57.064 1.00 93.12 193 TYR A O 1
ATOM 1525 N N . PHE A 1 194 ? -20.589 -6.995 54.948 1.00 92.00 194 PHE A N 1
ATOM 1526 C CA . PHE A 1 194 ? -19.138 -7.013 55.136 1.00 92.00 194 PHE A CA 1
ATOM 1527 C C . PHE A 1 194 ? -18.627 -5.816 55.938 1.00 92.00 194 PHE A C 1
ATOM 1529 O O . PHE A 1 194 ? -17.699 -5.976 56.726 1.00 92.00 194 PHE A O 1
ATOM 1536 N N . GLU A 1 195 ? -19.275 -4.657 55.849 1.00 94.88 195 GLU A N 1
ATOM 1537 C CA . GLU A 1 195 ? -18.995 -3.497 56.696 1.00 94.88 195 GLU A CA 1
ATOM 1538 C C . GLU A 1 195 ? -19.161 -3.818 58.183 1.00 94.88 195 GLU A C 1
ATOM 1540 O O . GLU A 1 195 ? -18.250 -3.589 58.977 1.00 94.88 195 GLU A O 1
ATOM 1545 N N . ASN A 1 196 ? -20.269 -4.458 58.557 1.00 92.88 196 ASN A N 1
ATOM 1546 C CA . ASN A 1 196 ? -20.512 -4.862 59.940 1.00 92.88 196 ASN A CA 1
ATOM 1547 C C . ASN A 1 196 ? -19.476 -5.863 60.476 1.00 92.88 196 ASN A C 1
ATOM 1549 O O . ASN A 1 196 ? -19.295 -5.971 61.690 1.00 92.88 196 ASN A O 1
ATOM 1553 N N . ARG A 1 197 ? -18.833 -6.649 59.606 1.00 94.06 197 ARG A N 1
ATOM 1554 C CA . ARG A 1 197 ? -17.751 -7.573 59.984 1.00 94.06 197 ARG A CA 1
ATOM 1555 C C . ARG A 1 197 ? -16.400 -6.867 60.040 1.00 94.06 197 ARG A C 1
ATOM 1557 O O . ARG A 1 197 ? -15.662 -7.069 61.000 1.00 94.06 197 ARG A O 1
ATOM 1564 N N . CYS A 1 198 ? -16.125 -5.994 59.076 1.00 91.06 198 CYS A N 1
ATOM 1565 C CA . CYS A 1 198 ? -14.936 -5.152 59.057 1.00 91.06 198 CYS A CA 1
ATOM 1566 C C . CYS A 1 198 ? -14.845 -4.285 60.326 1.00 91.06 198 CYS A C 1
ATOM 1568 O O . CYS A 1 198 ? -13.820 -4.296 61.002 1.00 91.06 198 CYS A O 1
ATOM 1570 N N . ASN A 1 199 ? -15.950 -3.655 60.746 1.00 93.75 199 ASN A N 1
ATOM 1571 C CA . ASN A 1 199 ? -16.021 -2.848 61.976 1.00 93.75 199 ASN A CA 1
ATOM 1572 C C . ASN A 1 199 ? -15.760 -3.653 63.265 1.00 93.75 199 ASN A C 1
ATOM 1574 O O . ASN A 1 199 ? -15.471 -3.074 64.308 1.00 93.75 199 ASN A O 1
ATOM 1578 N N . ARG A 1 200 ? -15.854 -4.988 63.206 1.00 92.81 200 ARG A N 1
ATOM 1579 C CA . ARG A 1 200 ? -15.526 -5.910 64.306 1.00 92.81 200 ARG A CA 1
ATOM 1580 C C . ARG A 1 200 ? -14.085 -6.437 64.251 1.00 92.81 200 ARG A C 1
ATOM 1582 O O . ARG A 1 200 ? -13.731 -7.285 65.062 1.00 92.81 200 ARG A O 1
ATOM 1589 N N . GLY A 1 201 ? -13.263 -5.941 63.324 1.00 90.38 201 GLY A N 1
ATOM 1590 C CA . GLY A 1 201 ? -11.841 -6.277 63.202 1.00 90.38 201 GLY A CA 1
ATOM 1591 C C . GLY A 1 201 ? -11.510 -7.397 62.208 1.00 90.38 201 GLY A C 1
ATOM 1592 O O . GLY A 1 201 ? -10.369 -7.850 62.173 1.00 90.38 201 GLY A O 1
ATOM 1593 N N . ASP A 1 202 ? -12.466 -7.857 61.394 1.00 91.25 202 ASP A N 1
ATOM 1594 C CA . ASP A 1 202 ? -12.207 -8.865 60.356 1.00 91.25 202 ASP A CA 1
ATOM 1595 C C . ASP A 1 202 ? -11.571 -8.221 59.109 1.00 91.25 202 ASP A C 1
ATOM 1597 O O . ASP A 1 202 ? -12.259 -7.653 58.258 1.00 91.25 202 ASP A O 1
ATOM 1601 N N . ALA A 1 203 ? -10.245 -8.332 58.990 1.00 86.12 203 ALA A N 1
ATOM 1602 C CA . ALA A 1 203 ? -9.477 -7.753 57.885 1.00 86.12 203 ALA A CA 1
ATOM 1603 C C . ALA A 1 203 ? -9.880 -8.305 56.502 1.00 86.12 203 ALA A C 1
ATOM 1605 O O . ALA A 1 203 ? -9.865 -7.569 55.513 1.00 86.12 203 ALA A O 1
ATOM 1606 N N . THR A 1 204 ? -10.300 -9.573 56.419 1.00 84.62 204 THR A N 1
ATOM 1607 C CA . THR A 1 204 ? -10.754 -10.172 55.151 1.00 84.62 204 THR A CA 1
ATOM 1608 C C . THR A 1 204 ? -12.094 -9.591 54.708 1.00 84.62 204 THR A C 1
ATOM 1610 O O . THR A 1 204 ? -12.303 -9.326 53.523 1.00 84.62 204 THR A O 1
ATOM 1613 N N . ALA A 1 205 ? -12.972 -9.288 55.668 1.00 85.06 205 ALA A N 1
ATOM 1614 C CA . ALA A 1 205 ? -14.230 -8.605 55.404 1.00 85.06 205 ALA A CA 1
ATOM 1615 C C . ALA A 1 205 ? -14.030 -7.147 54.960 1.00 85.06 205 ALA A C 1
ATOM 1617 O O . ALA A 1 205 ? -14.821 -6.655 54.158 1.00 85.06 205 ALA A O 1
ATOM 1618 N N . CYS A 1 206 ? -12.978 -6.462 55.422 1.00 78.00 206 CYS A N 1
ATOM 1619 C CA . CYS A 1 206 ? -12.658 -5.108 54.956 1.00 78.00 206 CYS A CA 1
ATOM 1620 C C . CYS A 1 206 ? -12.276 -5.077 53.468 1.00 78.00 206 CYS A C 1
ATOM 1622 O O . CYS A 1 206 ? -12.762 -4.218 52.734 1.00 78.00 206 CYS A O 1
ATOM 1624 N N . SER A 1 207 ? -11.475 -6.045 53.007 1.00 79.69 207 SER A N 1
ATOM 1625 C CA . SER A 1 207 ? -11.140 -6.181 51.581 1.00 79.69 207 SER A CA 1
ATOM 1626 C C . SER A 1 207 ? -12.381 -6.514 50.742 1.00 79.69 207 SER A C 1
ATOM 1628 O O . SER A 1 207 ? -12.682 -5.841 49.756 1.00 79.69 207 SER A O 1
ATOM 1630 N N . ALA A 1 208 ? -13.191 -7.479 51.196 1.00 75.69 208 ALA A N 1
ATOM 1631 C CA . ALA A 1 208 ? -14.445 -7.828 50.529 1.00 75.69 208 ALA A CA 1
ATOM 1632 C C . ALA A 1 208 ? -15.419 -6.635 50.439 1.00 75.69 208 ALA A C 1
ATOM 1634 O O . ALA A 1 208 ? -16.012 -6.420 49.383 1.00 75.69 208 ALA A O 1
ATOM 1635 N N . LYS A 1 209 ? -15.548 -5.822 51.502 1.00 89.56 209 LYS A N 1
ATOM 1636 C CA . LYS A 1 209 ? -16.340 -4.578 51.484 1.00 89.56 209 LYS A CA 1
ATOM 1637 C C . LYS A 1 209 ? -15.882 -3.663 50.348 1.00 89.56 209 LYS A C 1
ATOM 1639 O O . LYS A 1 209 ? -16.727 -3.195 49.595 1.00 89.56 209 LYS A O 1
ATOM 1644 N N . ALA A 1 210 ? -14.577 -3.418 50.220 1.00 77.56 210 ALA A N 1
ATOM 1645 C CA . ALA A 1 210 ? -14.041 -2.533 49.188 1.00 77.56 210 ALA A CA 1
ATOM 1646 C C . ALA A 1 210 ? -14.381 -3.031 47.773 1.00 77.56 210 ALA A C 1
ATOM 1648 O O . ALA A 1 210 ? -14.856 -2.250 46.954 1.00 77.56 210 ALA A O 1
ATOM 1649 N N . HIS A 1 211 ? -14.238 -4.334 47.509 1.00 73.62 211 HIS A N 1
ATOM 1650 C CA . HIS A 1 211 ? -14.607 -4.915 46.215 1.00 73.62 211 HIS A CA 1
ATOM 1651 C C . HIS A 1 211 ? -16.099 -4.750 45.899 1.00 73.62 211 HIS A C 1
ATOM 1653 O O . HIS A 1 211 ? -16.448 -4.264 44.825 1.00 73.62 211 HIS A O 1
ATOM 1659 N N . PHE A 1 212 ? -16.990 -5.082 46.840 1.00 76.31 212 PHE A N 1
ATOM 1660 C CA . PHE A 1 212 ? -18.430 -4.893 46.631 1.00 76.31 212 PHE A CA 1
ATOM 1661 C C . PHE A 1 212 ? -18.821 -3.413 46.526 1.00 76.31 212 PHE A C 1
ATOM 1663 O O . PHE A 1 212 ? -19.744 -3.089 45.787 1.00 76.31 212 PHE A O 1
ATOM 1670 N N . GLN A 1 213 ? -18.104 -2.509 47.200 1.00 81.81 213 GLN A N 1
ATOM 1671 C CA . GLN A 1 213 ? -18.331 -1.068 47.094 1.00 81.81 213 GLN A CA 1
ATOM 1672 C C . GLN A 1 213 ? -17.993 -0.540 45.696 1.00 81.81 213 GLN A C 1
ATOM 1674 O O . GLN A 1 213 ? -18.738 0.272 45.159 1.00 81.81 213 GLN A O 1
ATOM 1679 N N . VAL A 1 214 ? -16.905 -1.013 45.081 1.00 71.75 214 VAL A N 1
ATOM 1680 C CA . VAL A 1 214 ? -16.547 -0.640 43.701 1.00 71.75 214 VAL A CA 1
ATOM 1681 C C . VAL A 1 214 ? -17.629 -1.095 42.719 1.00 71.75 214 VAL A C 1
ATOM 1683 O O . VAL A 1 214 ? -18.045 -0.322 41.854 1.00 71.75 214 VAL A O 1
ATOM 1686 N N . VAL A 1 215 ? -18.145 -2.315 42.893 1.00 70.75 215 VAL A N 1
ATOM 1687 C CA . VAL A 1 215 ? -19.253 -2.834 42.077 1.00 70.75 215 VAL A CA 1
ATOM 1688 C C . VAL A 1 215 ? -20.529 -2.010 42.294 1.00 70.75 215 VAL A C 1
ATOM 1690 O O . VAL A 1 215 ? -21.169 -1.628 41.320 1.00 70.75 215 VAL A O 1
ATOM 1693 N N . ALA A 1 216 ? -20.870 -1.666 43.542 1.00 75.75 216 ALA A N 1
ATOM 1694 C CA . ALA A 1 216 ? -22.023 -0.817 43.856 1.00 75.75 216 ALA A CA 1
ATOM 1695 C C . ALA A 1 216 ? -21.913 0.566 43.200 1.00 75.75 216 ALA A C 1
ATOM 1697 O O . ALA A 1 216 ? -22.861 1.024 42.572 1.00 75.75 216 ALA A O 1
ATOM 1698 N N . ASN A 1 217 ? -20.742 1.203 43.295 1.00 74.62 217 ASN A N 1
ATOM 1699 C CA . ASN A 1 217 ? -20.494 2.512 42.696 1.00 74.62 217 ASN A CA 1
ATOM 1700 C C . ASN A 1 217 ? -20.619 2.463 41.166 1.00 74.62 217 ASN A C 1
ATOM 1702 O O . ASN A 1 217 ? -21.167 3.385 40.573 1.00 74.62 217 ASN A O 1
ATOM 1706 N N . SER A 1 218 ? -20.155 1.381 40.534 1.00 71.88 218 SER A N 1
ATOM 1707 C CA . SER A 1 218 ? -20.252 1.194 39.080 1.00 71.88 218 SER A CA 1
ATOM 1708 C C . SER A 1 218 ? -21.704 0.991 38.629 1.00 71.88 218 SER A C 1
ATOM 1710 O O . SER A 1 218 ? -22.142 1.594 37.653 1.00 71.88 218 SER A O 1
ATOM 1712 N N . LEU A 1 219 ? -22.481 0.194 39.371 1.00 78.44 219 LEU A N 1
ATOM 1713 C CA . LEU A 1 219 ? -23.913 -0.009 39.119 1.00 78.44 219 LEU A CA 1
ATOM 1714 C C . LEU A 1 219 ? -24.732 1.268 39.362 1.00 78.44 219 LEU A C 1
ATOM 1716 O O . LEU A 1 219 ? -25.659 1.546 38.607 1.00 78.44 219 LEU A O 1
ATOM 1720 N N . GLN A 1 220 ? -24.380 2.058 40.378 1.00 82.31 220 GLN A N 1
ATOM 1721 C CA . GLN A 1 220 ? -25.012 3.351 40.642 1.00 82.31 220 GLN A CA 1
ATOM 1722 C C . GLN A 1 220 ? -24.692 4.355 39.533 1.00 82.31 220 GLN A C 1
ATOM 1724 O O . GLN A 1 220 ? -25.609 4.932 38.965 1.00 82.31 220 GLN A O 1
ATOM 1729 N N . ALA A 1 221 ? -23.421 4.491 39.145 1.00 73.44 221 ALA A N 1
ATOM 1730 C CA . ALA A 1 221 ? -23.026 5.344 38.027 1.00 73.44 221 ALA A CA 1
ATOM 1731 C C . ALA A 1 221 ? -23.734 4.941 36.721 1.00 73.44 221 ALA A C 1
ATOM 1733 O O . ALA A 1 221 ? -24.078 5.798 35.910 1.00 73.44 221 ALA A O 1
ATOM 1734 N N . ARG A 1 222 ? -24.009 3.643 36.528 1.00 72.06 222 ARG A N 1
ATOM 1735 C CA . ARG A 1 222 ? -24.799 3.139 35.399 1.00 72.06 222 ARG A CA 1
ATOM 1736 C C . ARG A 1 222 ? -26.262 3.592 35.445 1.00 72.06 222 ARG A C 1
ATOM 1738 O O . ARG A 1 222 ? -26.787 3.975 34.407 1.00 72.06 222 ARG A O 1
ATOM 1745 N N . LEU A 1 223 ? -26.909 3.549 36.609 1.00 75.06 223 LEU A N 1
ATOM 1746 C CA . LEU A 1 223 ? -28.271 4.071 36.791 1.00 75.06 223 LEU A CA 1
ATOM 1747 C C . LEU A 1 223 ? -28.325 5.601 36.656 1.00 75.06 223 LEU A C 1
ATOM 1749 O O . LEU A 1 223 ? -29.289 6.140 36.128 1.00 75.06 223 LEU A O 1
ATOM 1753 N N . ASP A 1 224 ? -27.283 6.302 37.100 1.00 73.75 224 ASP A N 1
ATOM 1754 C CA . ASP A 1 224 ? -27.217 7.766 37.039 1.00 73.75 224 ASP A CA 1
ATOM 1755 C C . ASP A 1 224 ? -26.942 8.286 35.615 1.00 73.75 224 ASP A C 1
ATOM 1757 O O . ASP A 1 224 ? -27.344 9.394 35.265 1.00 73.75 224 ASP A O 1
ATOM 1761 N N . SER A 1 225 ? -26.258 7.489 34.787 1.00 64.44 225 SER A N 1
ATOM 1762 C CA . SER A 1 225 ? -25.944 7.789 33.378 1.00 64.44 225 SER A CA 1
ATOM 1763 C C . SER A 1 225 ? -26.996 7.272 32.394 1.00 64.44 225 SER A C 1
ATOM 1765 O O . SER A 1 225 ? -26.761 7.276 31.186 1.00 64.44 225 SER A O 1
ATOM 1767 N N . ASP A 1 226 ? -28.138 6.807 32.899 1.00 61.25 226 ASP A N 1
ATOM 1768 C CA . ASP A 1 226 ? -29.054 5.964 32.151 1.00 61.25 226 ASP A CA 1
ATOM 1769 C C . ASP A 1 226 ? -29.647 6.644 30.895 1.00 61.25 226 ASP A C 1
ATOM 1771 O O . ASP A 1 226 ? -30.376 7.638 30.992 1.00 61.25 226 ASP A O 1
ATOM 1775 N N . PRO A 1 227 ? -29.410 6.075 29.697 1.00 51.22 227 PRO A N 1
ATOM 1776 C CA . PRO A 1 227 ? -30.109 6.434 28.472 1.00 51.22 227 PRO A CA 1
ATOM 1777 C C . PRO A 1 227 ? -31.541 5.872 28.385 1.00 51.22 227 PRO A C 1
ATOM 1779 O O . PRO A 1 227 ? -32.172 6.071 27.356 1.00 51.22 227 PRO A O 1
ATOM 1782 N N . SER A 1 228 ? -32.085 5.161 29.385 1.00 46.09 228 SER A N 1
ATOM 1783 C CA . SER A 1 228 ? -33.367 4.413 29.316 1.00 46.09 228 SER A CA 1
ATOM 1784 C C . SER A 1 228 ? -34.644 5.211 29.013 1.00 46.09 228 SER A C 1
ATOM 1786 O O . SER A 1 228 ? -35.709 4.617 28.841 1.00 46.09 228 SER A O 1
ATOM 1788 N N . THR A 1 229 ? -34.571 6.539 28.880 1.00 46.66 229 THR A N 1
ATOM 1789 C CA . THR A 1 229 ? -35.649 7.322 28.241 1.00 46.66 229 THR A CA 1
ATOM 1790 C C . THR A 1 229 ? -35.680 7.159 26.720 1.00 46.66 229 THR A C 1
ATOM 1792 O O . THR A 1 229 ? -36.662 7.529 26.074 1.00 46.66 229 THR A O 1
ATOM 1795 N N . LEU A 1 230 ? -34.623 6.600 26.134 1.00 46.41 230 LEU A N 1
ATOM 1796 C CA . LEU A 1 230 ? -34.542 6.314 24.718 1.00 46.41 230 LEU A CA 1
ATOM 1797 C C . LEU A 1 230 ? -35.439 5.101 24.389 1.00 46.41 230 LEU A C 1
ATOM 1799 O O . LEU A 1 230 ? -35.373 4.087 25.084 1.00 46.41 230 LEU A O 1
ATOM 1803 N N . PRO A 1 231 ? -36.273 5.175 23.334 1.00 44.53 231 PRO A N 1
ATOM 1804 C CA . PRO A 1 231 ? -37.252 4.137 22.986 1.00 44.53 231 PRO A CA 1
ATOM 1805 C C . PRO A 1 231 ? -36.619 2.738 22.811 1.00 44.53 231 PRO A C 1
ATOM 1807 O O . PRO A 1 231 ? -35.412 2.645 22.590 1.00 44.53 231 PRO A O 1
ATOM 1810 N N . PRO A 1 232 ? -37.387 1.634 22.898 1.00 48.81 232 PRO A N 1
ATOM 1811 C CA . PRO A 1 232 ? -36.866 0.292 22.617 1.00 48.81 232 PRO A CA 1
ATOM 1812 C C . PRO A 1 232 ? -36.218 0.227 21.226 1.00 48.81 232 PRO A C 1
ATOM 1814 O O . PRO A 1 232 ? -36.569 1.028 20.358 1.00 48.81 232 PRO A O 1
ATOM 1817 N N . VAL A 1 233 ? -35.282 -0.713 21.037 1.00 52.16 233 VAL A N 1
ATOM 1818 C CA . VAL A 1 233 ? -34.550 -0.938 19.778 1.00 52.16 233 VAL A CA 1
ATOM 1819 C C . VAL A 1 233 ? -35.522 -0.886 18.596 1.00 52.16 233 VAL A C 1
ATOM 1821 O O . VAL A 1 233 ? -36.401 -1.735 18.449 1.00 52.16 233 VAL A O 1
ATOM 1824 N N . GLY A 1 234 ? -35.407 0.171 17.795 1.00 54.31 234 GLY A N 1
ATOM 1825 C CA . GLY A 1 234 ? -36.016 0.238 16.475 1.00 54.31 234 GLY A CA 1
ATOM 1826 C C . GLY A 1 234 ? -35.027 -0.291 15.441 1.00 54.31 234 GLY A C 1
ATOM 1827 O O . GLY A 1 234 ? -33.837 -0.405 15.727 1.00 54.31 234 GLY A O 1
ATOM 1828 N N . ALA A 1 235 ? -35.499 -0.528 14.215 1.00 58.88 235 ALA A N 1
ATOM 1829 C CA . ALA A 1 235 ? -34.660 -0.960 13.089 1.00 58.88 235 ALA A CA 1
ATOM 1830 C C . ALA A 1 235 ? -33.404 -0.081 12.873 1.00 58.88 235 ALA A C 1
ATOM 1832 O O . ALA A 1 235 ? -32.430 -0.529 12.289 1.00 58.88 235 ALA A O 1
ATOM 1833 N N . GLU A 1 236 ? -33.405 1.157 13.371 1.00 57.78 236 GLU A N 1
ATOM 1834 C CA . GLU A 1 236 ? -32.322 2.138 13.263 1.00 57.78 236 GLU A CA 1
ATOM 1835 C C . GLU A 1 236 ? -31.003 1.710 13.940 1.00 57.78 236 GLU A C 1
ATOM 1837 O O . GLU A 1 236 ? -29.935 2.041 13.431 1.00 57.78 236 GLU A O 1
ATOM 1842 N N . SER A 1 237 ? -31.035 0.973 15.060 1.00 58.72 237 SER A N 1
ATOM 1843 C CA . SER A 1 237 ? -29.800 0.523 15.739 1.00 58.72 237 SER A CA 1
ATOM 1844 C C . SER A 1 237 ? -29.168 -0.692 15.058 1.00 58.72 237 SER A C 1
ATOM 1846 O O . SER A 1 237 ? -27.949 -0.734 14.914 1.00 58.72 237 SER A O 1
ATOM 1848 N N . ASP A 1 238 ? -29.986 -1.621 14.559 1.00 64.88 238 ASP A N 1
ATOM 1849 C CA . ASP A 1 238 ? -29.514 -2.733 13.723 1.00 64.88 238 ASP A CA 1
ATOM 1850 C C . ASP A 1 238 ? -28.953 -2.217 12.391 1.00 64.88 238 ASP A C 1
ATOM 1852 O O . ASP A 1 238 ? -27.969 -2.743 11.876 1.00 64.88 238 ASP A O 1
ATOM 1856 N N . VAL A 1 239 ? -29.548 -1.151 11.842 1.00 68.19 239 VAL A N 1
ATOM 1857 C CA . VAL A 1 239 ? -29.021 -0.447 10.665 1.00 68.19 239 VAL A CA 1
ATOM 1858 C C . VAL A 1 239 ? -27.647 0.158 10.955 1.00 68.19 239 VAL A C 1
ATOM 1860 O O . VAL A 1 239 ? -26.762 0.029 10.118 1.00 68.19 239 VAL A O 1
ATOM 1863 N N . LEU A 1 240 ? -27.434 0.767 12.127 1.00 66.50 240 LEU A N 1
ATOM 1864 C CA . LEU A 1 240 ? -26.136 1.345 12.494 1.00 66.50 240 LEU A CA 1
ATOM 1865 C C . LEU A 1 240 ? -25.050 0.275 12.696 1.00 66.50 240 LEU A C 1
ATOM 1867 O O . LEU A 1 240 ? -23.932 0.444 12.218 1.00 66.50 240 LEU A O 1
ATOM 1871 N N . LEU A 1 241 ? -25.379 -0.836 13.364 1.00 72.94 241 LEU A N 1
ATOM 1872 C CA . LEU A 1 241 ? -24.456 -1.961 13.532 1.00 72.94 241 LEU A CA 1
ATOM 1873 C C . LEU A 1 241 ? -24.080 -2.580 12.178 1.00 72.94 241 LEU A C 1
ATOM 1875 O O . LEU A 1 241 ? -22.904 -2.820 11.918 1.00 72.94 241 LEU A O 1
ATOM 1879 N N . ASN A 1 242 ? -25.067 -2.800 11.303 1.00 76.19 242 ASN A N 1
ATOM 1880 C CA . ASN A 1 242 ? -24.817 -3.322 9.960 1.00 76.19 242 ASN A CA 1
ATOM 1881 C C . ASN A 1 242 ? -24.008 -2.344 9.103 1.00 76.19 242 ASN A C 1
ATOM 1883 O O . ASN A 1 242 ? -23.129 -2.789 8.378 1.00 76.19 242 ASN A O 1
ATOM 1887 N N . TYR A 1 243 ? -24.248 -1.036 9.224 1.00 74.56 243 TYR A N 1
ATOM 1888 C CA . TYR A 1 243 ? -23.462 -0.017 8.530 1.00 74.56 243 TYR A CA 1
ATOM 1889 C C . TYR A 1 243 ? -21.972 -0.113 8.889 1.00 74.56 243 TYR A C 1
ATOM 1891 O O . TYR A 1 243 ? -21.147 -0.276 7.998 1.00 74.56 243 TYR A O 1
ATOM 1899 N N . TYR A 1 244 ? -21.619 -0.093 10.182 1.00 75.25 244 TYR A N 1
ATOM 1900 C CA . TYR A 1 244 ? -20.210 -0.188 10.595 1.00 75.25 244 TYR A CA 1
ATOM 1901 C C . TYR A 1 244 ? -19.594 -1.561 10.317 1.00 75.25 244 TYR A C 1
ATOM 1903 O O . TYR A 1 244 ? -18.394 -1.668 10.089 1.00 75.25 244 TYR A O 1
ATOM 1911 N N . LYS A 1 245 ? -20.411 -2.618 10.295 1.00 82.62 245 LYS A N 1
ATOM 1912 C CA . LYS A 1 245 ? -19.975 -3.945 9.861 1.00 82.62 245 LYS A CA 1
ATOM 1913 C C . LYS A 1 245 ? -19.595 -3.957 8.377 1.00 82.62 245 LYS A C 1
ATOM 1915 O O . LYS A 1 245 ? -18.560 -4.512 8.026 1.00 82.62 245 LYS A O 1
ATOM 1920 N N . GLU A 1 246 ? -20.437 -3.394 7.510 1.00 83.56 246 GLU A N 1
ATOM 1921 C CA . GLU A 1 246 ? -20.169 -3.307 6.069 1.00 83.56 246 GLU A CA 1
ATOM 1922 C C . GLU A 1 246 ? -18.953 -2.422 5.778 1.00 83.56 246 GLU A C 1
ATOM 1924 O O . GLU A 1 246 ? -18.125 -2.794 4.950 1.00 83.56 246 GLU A O 1
ATOM 1929 N N . ASP A 1 247 ? -18.818 -1.312 6.505 1.00 79.31 247 ASP A N 1
ATOM 1930 C CA . ASP A 1 247 ? -17.661 -0.415 6.445 1.00 79.31 247 ASP A CA 1
ATOM 1931 C C . ASP A 1 247 ? -16.360 -1.149 6.813 1.00 79.31 247 ASP A C 1
ATOM 1933 O O . ASP A 1 247 ? -15.439 -1.213 6.005 1.00 79.31 247 ASP A O 1
ATOM 1937 N N . LEU A 1 248 ? -16.326 -1.846 7.957 1.00 85.19 248 LEU A N 1
ATOM 1938 C CA . LEU A 1 248 ? -15.174 -2.659 8.362 1.00 85.19 248 LEU A CA 1
ATOM 1939 C C . LEU A 1 248 ? -14.825 -3.743 7.326 1.00 85.19 248 LEU A C 1
ATOM 1941 O O . LEU A 1 248 ? -13.652 -3.982 7.052 1.00 85.19 248 LEU A O 1
ATOM 1945 N N . ILE A 1 249 ? -15.824 -4.409 6.735 1.00 87.75 249 ILE A N 1
ATOM 1946 C CA . ILE A 1 249 ? -15.585 -5.410 5.681 1.00 87.75 249 ILE A CA 1
ATOM 1947 C C . ILE A 1 249 ? -14.943 -4.764 4.447 1.00 87.75 249 ILE A C 1
ATOM 1949 O O . ILE A 1 249 ? -14.060 -5.376 3.841 1.00 87.75 249 ILE A O 1
ATOM 1953 N N . ALA A 1 250 ? -15.382 -3.562 4.066 1.00 86.31 250 ALA A N 1
ATOM 1954 C CA . ALA A 1 250 ? -14.823 -2.837 2.933 1.00 86.31 250 ALA A CA 1
ATOM 1955 C C . ALA A 1 250 ? -13.358 -2.448 3.184 1.00 86.31 250 ALA A C 1
ATOM 1957 O O . ALA A 1 250 ? -12.512 -2.746 2.343 1.00 86.31 250 ALA A O 1
ATOM 1958 N N . GLU A 1 251 ? -13.044 -1.893 4.356 1.00 86.62 251 GLU A N 1
ATOM 1959 C CA . GLU A 1 251 ? -11.669 -1.527 4.728 1.00 86.62 251 GLU A CA 1
ATOM 1960 C C . GLU A 1 251 ? -10.746 -2.756 4.792 1.00 86.62 251 GLU A C 1
ATOM 1962 O O . GLU A 1 251 ? -9.639 -2.759 4.252 1.00 86.62 251 GLU A O 1
ATOM 1967 N N . VAL A 1 252 ? -11.226 -3.874 5.349 1.00 86.81 252 VAL A N 1
ATOM 1968 C CA . VAL A 1 252 ? -10.475 -5.142 5.367 1.00 86.81 252 VAL A CA 1
ATOM 1969 C C . VAL A 1 252 ? -10.218 -5.683 3.960 1.00 86.81 252 VAL A C 1
ATOM 1971 O O . VAL A 1 252 ? -9.166 -6.276 3.716 1.00 86.81 252 VAL A O 1
ATOM 1974 N N . ALA A 1 253 ? -11.160 -5.520 3.027 1.00 87.75 253 ALA A N 1
ATOM 1975 C CA . ALA A 1 253 ? -10.955 -5.942 1.645 1.00 87.75 253 ALA A CA 1
ATOM 1976 C C . ALA A 1 253 ? -9.828 -5.139 0.979 1.00 87.75 253 ALA A C 1
ATOM 1978 O O . ALA A 1 253 ? -8.971 -5.737 0.332 1.00 87.75 253 ALA A O 1
ATOM 1979 N N . ILE A 1 254 ? -9.776 -3.823 1.210 1.00 86.94 254 ILE A N 1
ATOM 1980 C CA . ILE A 1 254 ? -8.695 -2.957 0.718 1.00 86.94 254 ILE A CA 1
ATOM 1981 C C . ILE A 1 254 ? -7.351 -3.374 1.333 1.00 86.94 254 ILE A C 1
ATOM 1983 O O . ILE A 1 254 ? -6.374 -3.557 0.606 1.00 86.94 254 ILE A O 1
ATOM 1987 N N . GLY A 1 255 ? -7.303 -3.616 2.648 1.00 84.88 255 GLY A N 1
ATOM 1988 C CA . GLY A 1 255 ? -6.093 -4.103 3.321 1.00 84.88 255 GLY A CA 1
ATOM 1989 C C . GLY A 1 255 ? -5.582 -5.440 2.763 1.00 84.88 255 GLY A C 1
ATOM 1990 O O . GLY A 1 255 ? -4.381 -5.620 2.571 1.00 84.88 255 GLY A O 1
ATOM 1991 N N . ARG A 1 256 ? -6.478 -6.372 2.416 1.00 86.19 256 ARG A N 1
ATOM 1992 C CA . ARG A 1 256 ? -6.094 -7.640 1.767 1.00 86.19 256 ARG A CA 1
ATOM 1993 C C . ARG A 1 256 ? -5.500 -7.436 0.376 1.00 86.19 256 ARG A C 1
ATOM 1995 O O . ARG A 1 256 ? -4.496 -8.065 0.067 1.00 86.19 256 ARG A O 1
ATOM 2002 N N . GLU A 1 257 ? -6.084 -6.557 -0.437 1.00 86.62 257 GLU A N 1
ATOM 2003 C CA . GLU A 1 257 ? -5.530 -6.214 -1.757 1.00 86.62 257 GLU A CA 1
ATOM 2004 C C . GLU A 1 257 ? -4.115 -5.616 -1.628 1.00 86.62 257 GLU A C 1
ATOM 2006 O O . GLU A 1 257 ? -3.234 -5.913 -2.437 1.00 86.62 257 GLU A O 1
ATOM 2011 N N . MET A 1 258 ? -3.859 -4.826 -0.578 1.00 84.88 258 MET A N 1
ATOM 2012 C CA . MET A 1 258 ? -2.521 -4.301 -0.289 1.00 84.88 258 MET A CA 1
ATOM 2013 C C . MET A 1 258 ? -1.521 -5.397 0.099 1.00 84.88 258 MET A C 1
ATOM 2015 O O . MET A 1 258 ? -0.400 -5.379 -0.409 1.00 84.88 258 MET A O 1
ATOM 2019 N N . LEU A 1 259 ? -1.911 -6.357 0.947 1.00 82.75 259 LEU A N 1
ATOM 2020 C CA . LEU A 1 259 ? -1.060 -7.505 1.294 1.00 82.75 259 LEU A CA 1
ATOM 2021 C C . LEU A 1 259 ? -0.707 -8.343 0.071 1.00 82.75 259 LEU A C 1
ATOM 2023 O O . LEU A 1 259 ? 0.468 -8.609 -0.160 1.00 82.75 259 LEU A O 1
ATOM 2027 N N . GLU A 1 260 ? -1.701 -8.709 -0.741 1.00 83.56 260 GLU A N 1
ATOM 2028 C CA . GLU A 1 260 ? -1.478 -9.486 -1.966 1.00 83.56 260 GLU A CA 1
ATOM 2029 C C . GLU A 1 260 ? -0.478 -8.776 -2.892 1.00 83.56 260 GLU A C 1
ATOM 2031 O O . GLU A 1 260 ? 0.420 -9.412 -3.448 1.00 83.56 260 GLU A O 1
ATOM 2036 N N . ARG A 1 261 ? -0.569 -7.441 -2.992 1.00 82.06 261 ARG A N 1
ATOM 2037 C CA . ARG A 1 261 ? 0.400 -6.623 -3.731 1.00 82.06 261 ARG A CA 1
ATOM 2038 C C . ARG A 1 261 ? 1.806 -6.723 -3.135 1.00 82.06 261 ARG A C 1
ATOM 2040 O O . ARG A 1 261 ? 2.760 -6.916 -3.879 1.00 82.06 261 ARG A O 1
ATOM 2047 N N . PHE A 1 262 ? 1.983 -6.582 -1.826 1.00 82.25 262 PHE A N 1
ATOM 2048 C CA . PHE A 1 262 ? 3.315 -6.697 -1.221 1.00 82.25 262 PHE A CA 1
ATOM 2049 C C . PHE A 1 262 ? 3.885 -8.120 -1.278 1.00 82.25 262 PHE A C 1
ATOM 2051 O O . PHE A 1 262 ? 5.096 -8.270 -1.423 1.00 82.25 262 PHE A O 1
ATOM 2058 N N . GLU A 1 263 ? 3.048 -9.156 -1.177 1.00 82.25 263 GLU A N 1
ATOM 2059 C CA . GLU A 1 263 ? 3.447 -10.557 -1.355 1.00 82.25 263 GLU A CA 1
ATOM 2060 C C . GLU A 1 263 ? 3.933 -10.834 -2.780 1.00 82.25 263 GLU A C 1
ATOM 2062 O O . GLU A 1 263 ? 4.963 -11.487 -2.949 1.00 82.25 263 GLU A O 1
ATOM 2067 N N . GLU A 1 264 ? 3.246 -10.303 -3.799 1.00 78.12 264 GLU A N 1
ATOM 2068 C CA . GLU A 1 264 ? 3.678 -10.403 -5.200 1.00 78.12 264 GLU A CA 1
ATOM 2069 C C . GLU A 1 264 ? 5.103 -9.860 -5.394 1.00 78.12 264 GLU A C 1
ATOM 2071 O O . GLU A 1 264 ? 5.882 -10.417 -6.172 1.00 78.12 264 GLU A O 1
ATOM 2076 N N . TRP A 1 265 ? 5.458 -8.810 -4.648 1.00 75.94 265 TRP A N 1
ATOM 2077 C CA . TRP A 1 265 ? 6.758 -8.142 -4.724 1.00 75.94 265 TRP A CA 1
ATOM 2078 C C . TRP A 1 265 ? 7.741 -8.517 -3.597 1.00 75.94 265 TRP A C 1
ATOM 2080 O O . TRP A 1 265 ? 8.844 -7.974 -3.567 1.00 75.94 265 TRP A O 1
ATOM 2090 N N . GLU A 1 266 ? 7.380 -9.450 -2.707 1.00 70.62 266 GLU A N 1
ATOM 2091 C CA . GLU A 1 266 ? 8.175 -9.914 -1.553 1.00 70.62 266 GLU A CA 1
ATOM 2092 C C . GLU A 1 266 ? 8.709 -8.768 -0.652 1.00 70.62 266 GLU A C 1
ATOM 2094 O O . GLU A 1 266 ? 9.903 -8.669 -0.361 1.00 70.62 266 GLU A O 1
ATOM 2099 N N . ILE A 1 267 ? 7.823 -7.866 -0.212 1.00 68.19 267 ILE A N 1
ATOM 2100 C CA . ILE A 1 267 ? 8.174 -6.651 0.555 1.00 68.19 267 ILE A CA 1
ATOM 2101 C C . ILE A 1 267 ? 7.896 -6.825 2.070 1.00 68.19 267 ILE A C 1
ATOM 2103 O O . ILE A 1 267 ? 6.945 -7.481 2.476 1.00 68.19 267 ILE A O 1
ATOM 2107 N N . ALA A 1 268 ? 8.716 -6.204 2.932 1.00 60.59 268 ALA A N 1
ATOM 2108 C CA . ALA A 1 268 ? 8.756 -6.431 4.389 1.00 60.59 268 ALA A CA 1
ATOM 2109 C C . ALA A 1 268 ? 7.590 -5.859 5.239 1.00 60.59 268 ALA A C 1
ATOM 2111 O O . ALA A 1 268 ? 7.527 -6.146 6.430 1.00 60.59 268 ALA A O 1
ATOM 2112 N N . VAL A 1 269 ? 6.679 -5.058 4.679 1.00 64.88 269 VAL A N 1
ATOM 2113 C CA . VAL A 1 269 ? 5.594 -4.369 5.429 1.00 64.88 269 VAL A CA 1
ATOM 2114 C C . VAL A 1 269 ? 4.445 -5.314 5.828 1.00 64.88 269 VAL A C 1
ATOM 2116 O O . VAL A 1 269 ? 3.595 -4.960 6.640 1.00 64.88 269 VAL A O 1
ATOM 2119 N N . ASN A 1 270 ? 4.451 -6.549 5.321 1.00 71.38 270 ASN A N 1
ATOM 2120 C CA . ASN A 1 270 ? 3.387 -7.534 5.534 1.00 71.38 270 ASN A CA 1
ATOM 2121 C C . ASN A 1 270 ? 3.126 -7.873 7.004 1.00 71.38 270 ASN A C 1
ATOM 2123 O O . ASN A 1 270 ? 1.978 -8.087 7.372 1.00 71.38 270 A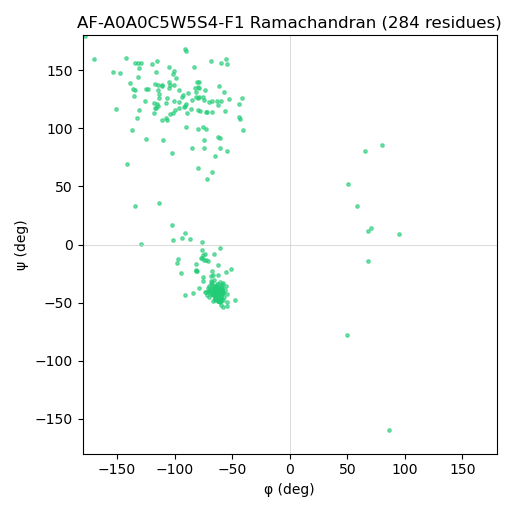SN A O 1
ATOM 2127 N N . GLU A 1 271 ? 4.162 -7.883 7.848 1.00 71.69 271 GLU A N 1
ATOM 2128 C CA . GLU A 1 271 ? 4.038 -8.336 9.241 1.00 71.69 271 GLU A CA 1
ATOM 2129 C C . GLU A 1 271 ? 3.066 -7.471 10.068 1.00 71.69 271 GLU A C 1
ATOM 2131 O O . GLU A 1 271 ? 2.266 -8.008 10.830 1.00 71.69 271 GLU A O 1
ATOM 2136 N N . GLU A 1 272 ? 3.086 -6.143 9.902 1.00 72.12 272 GLU A N 1
ATOM 2137 C CA . GLU A 1 272 ? 2.244 -5.227 10.691 1.00 72.12 272 GLU A CA 1
ATOM 2138 C C . GLU A 1 272 ? 0.771 -5.273 10.259 1.00 72.12 272 GLU A C 1
ATOM 2140 O O . GLU A 1 272 ? -0.135 -5.308 11.096 1.00 72.12 272 GLU A O 1
ATOM 2145 N N . LEU A 1 273 ? 0.522 -5.337 8.948 1.00 78.75 273 LEU A N 1
ATOM 2146 C CA . LEU A 1 273 ? -0.833 -5.427 8.404 1.00 78.75 273 LEU A CA 1
ATOM 2147 C C . LEU A 1 273 ? -1.462 -6.804 8.690 1.00 78.75 273 LEU A C 1
ATOM 2149 O O . LEU A 1 273 ? -2.642 -6.879 9.041 1.00 78.75 273 LEU A O 1
ATOM 2153 N N . ASP A 1 274 ? -0.673 -7.881 8.631 1.00 80.88 274 ASP A N 1
ATOM 2154 C CA . ASP A 1 274 ? -1.111 -9.226 9.020 1.00 80.88 274 ASP A CA 1
ATOM 2155 C C . ASP A 1 274 ? -1.514 -9.300 10.499 1.00 80.88 274 ASP A C 1
ATOM 2157 O O . ASP A 1 274 ? -2.564 -9.863 10.829 1.00 80.88 274 ASP A O 1
ATOM 2161 N N . ASP A 1 275 ? -0.723 -8.706 11.397 1.00 83.00 275 ASP A N 1
ATOM 2162 C CA . ASP A 1 275 ? -1.003 -8.698 12.835 1.00 83.00 275 ASP A CA 1
ATOM 2163 C C . ASP A 1 275 ? -2.343 -8.020 13.163 1.00 83.00 275 ASP A C 1
ATOM 2165 O O . ASP A 1 275 ? -3.082 -8.503 14.029 1.00 83.00 275 ASP A O 1
ATOM 2169 N N . ILE A 1 276 ? -2.691 -6.931 12.470 1.00 79.75 276 ILE A N 1
ATOM 2170 C CA . ILE A 1 276 ? -3.979 -6.239 12.643 1.00 79.75 276 ILE A CA 1
ATOM 2171 C C . ILE A 1 276 ? -5.124 -7.095 12.103 1.00 79.75 276 ILE A C 1
ATOM 2173 O O . ILE A 1 276 ? -6.133 -7.286 12.785 1.00 79.75 276 ILE A O 1
ATOM 2177 N N . LEU A 1 277 ? -4.967 -7.686 10.917 1.00 82.50 277 LEU A N 1
ATOM 2178 C CA . LEU A 1 277 ? -6.001 -8.542 10.331 1.00 82.50 277 LEU A CA 1
ATOM 2179 C C . LEU A 1 277 ? -6.285 -9.795 11.170 1.00 82.50 277 LEU A C 1
ATOM 2181 O O . LEU A 1 277 ? -7.434 -10.237 11.238 1.00 82.50 277 LEU A O 1
ATOM 2185 N N . LEU A 1 278 ? -5.270 -10.362 11.828 1.00 85.06 278 LEU A N 1
ATOM 2186 C CA . LEU A 1 278 ? -5.426 -11.511 12.726 1.00 85.06 278 LEU A CA 1
ATOM 2187 C C . LEU A 1 278 ? -6.223 -11.187 13.999 1.00 85.06 278 LEU A C 1
ATOM 2189 O O . LEU A 1 278 ? -6.786 -12.100 14.609 1.00 85.06 278 LEU A O 1
ATOM 2193 N N . GLN A 1 279 ? -6.282 -9.918 14.406 1.00 80.88 279 GLN A N 1
ATOM 2194 C CA . GLN A 1 279 ? -7.019 -9.476 15.593 1.00 80.88 279 GLN A CA 1
ATOM 2195 C C . GLN A 1 279 ? -8.520 -9.288 15.329 1.00 80.88 279 GLN A C 1
ATOM 2197 O O . GLN A 1 279 ? -9.311 -9.279 16.273 1.00 80.88 279 GLN A O 1
ATOM 2202 N N . ILE A 1 280 ? -8.937 -9.206 14.062 1.00 77.81 280 ILE A N 1
ATOM 2203 C CA . ILE A 1 280 ? -10.343 -9.041 13.682 1.00 77.81 280 ILE A CA 1
ATOM 2204 C C . ILE A 1 280 ? -11.095 -10.376 13.876 1.00 77.81 280 ILE A C 1
ATOM 2206 O O . ILE A 1 280 ? -10.709 -11.395 13.294 1.00 77.81 280 ILE A O 1
ATOM 2210 N N . PRO A 1 281 ? -12.195 -10.422 14.659 1.00 69.12 281 PRO A N 1
ATOM 2211 C CA . PRO A 1 281 ? -12.921 -11.662 14.932 1.00 69.12 281 PRO A CA 1
ATOM 2212 C C . PRO A 1 281 ? -13.415 -12.372 13.659 1.00 69.12 281 PRO A C 1
ATOM 2214 O O . PRO A 1 281 ? -14.095 -11.786 12.819 1.00 69.12 281 PRO A O 1
ATOM 2217 N N . ALA A 1 282 ? -13.164 -13.681 13.551 1.00 60.25 282 ALA A N 1
ATOM 2218 C CA . ALA A 1 282 ? -13.516 -14.488 12.373 1.00 60.25 282 ALA A CA 1
ATOM 2219 C C . ALA A 1 282 ? -15.03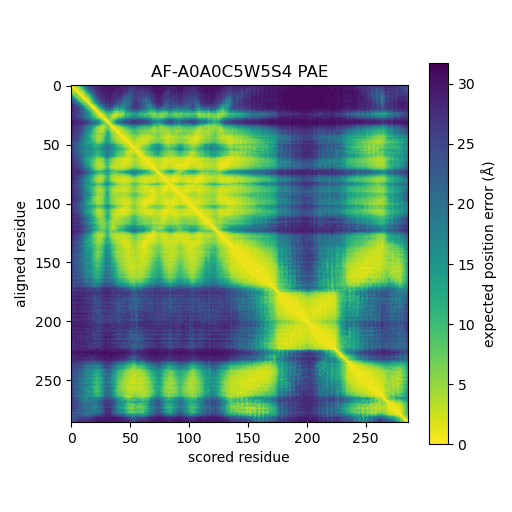7 -14.640 12.107 1.00 60.25 282 ALA A C 1
ATOM 2221 O O . ALA A 1 282 ? -15.431 -15.167 11.067 1.00 60.25 282 ALA A O 1
ATOM 2222 N N . GLU A 1 283 ? -15.906 -14.200 13.022 1.00 51.69 283 GLU A N 1
ATOM 2223 C CA . GLU A 1 283 ? -17.365 -14.398 12.950 1.00 51.69 283 GLU A CA 1
ATOM 2224 C C . GLU A 1 283 ? -18.124 -13.319 12.152 1.00 51.69 283 GLU A C 1
ATOM 2226 O O . GLU A 1 283 ? -19.348 -13.369 12.045 1.00 51.69 283 GLU A O 1
ATOM 2231 N N . ILE A 1 284 ? -17.435 -12.363 11.525 1.00 55.09 284 ILE A N 1
ATOM 2232 C CA . ILE A 1 284 ? -18.097 -11.241 10.835 1.00 55.09 284 ILE A CA 1
ATOM 2233 C C . ILE A 1 284 ? -18.772 -11.679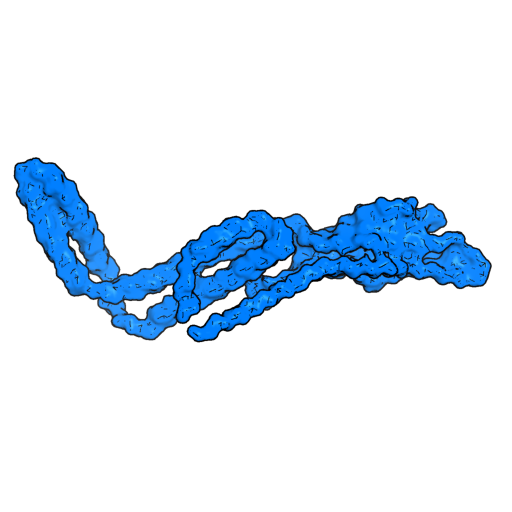 9.505 1.00 55.09 284 ILE A C 1
ATOM 2235 O O . ILE A 1 284 ? -19.649 -10.982 8.994 1.00 55.09 284 ILE A O 1
ATOM 2239 N N . GLY A 1 285 ? -18.483 -12.877 8.981 1.00 43.91 285 GLY A N 1
ATOM 2240 C CA . GLY A 1 285 ? -18.981 -13.377 7.684 1.00 43.91 285 GLY A CA 1
ATOM 2241 C C . GLY A 1 285 ? -19.948 -14.573 7.714 1.00 43.91 285 GLY A C 1
ATOM 2242 O O . GLY A 1 285 ? -19.841 -15.434 6.839 1.00 43.91 285 GLY A O 1
ATOM 2243 N N . GLY A 1 286 ? -20.833 -14.673 8.714 1.00 31.12 286 GLY A N 1
ATOM 2244 C CA . GLY A 1 286 ? -21.882 -15.710 8.806 1.00 31.12 286 GLY A CA 1
ATOM 2245 C C . GLY A 1 286 ? -23.232 -15.296 8.232 1.00 31.12 286 GLY A C 1
ATOM 2246 O O . GLY A 1 286 ? -23.695 -14.193 8.598 1.00 31.12 286 GLY A O 1
#

Solvent-accessible surface area (backbone atoms only — not comparable to full-atom values): 16061 Å² total; per-residue (Å²): 136,83,85,77,80,80,74,82,77,78,73,71,80,76,72,66,72,72,74,59,75,52,74,39,35,50,58,50,77,46,96,80,76,39,26,41,49,46,69,50,57,80,50,73,74,46,69,42,51,72,48,68,54,81,91,39,85,43,84,36,46,17,29,39,42,33,34,33,30,27,34,34,76,94,51,92,70,56,43,26,43,36,16,83,80,21,65,36,77,61,70,63,74,51,51,79,47,77,48,66,31,57,24,39,53,53,29,25,46,39,63,80,49,56,70,59,41,64,72,44,69,33,83,64,80,50,43,40,45,52,68,46,56,48,77,42,77,22,69,72,37,53,54,49,52,50,51,54,50,54,54,46,45,53,50,38,52,52,31,47,50,52,30,51,51,41,54,47,51,57,56,59,71,69,55,52,64,71,57,51,54,53,50,36,52,53,32,47,53,49,25,54,57,22,44,63,39,26,78,71,70,37,65,70,30,42,55,50,22,53,57,34,43,54,52,33,52,52,49,48,53,50,64,75,66,54,65,79,88,55,75,76,92,51,74,68,58,60,49,51,40,49,49,34,47,53,49,34,51,53,46,49,52,37,51,48,44,52,46,56,53,34,61,76,67,73,47,86,68,50,64,65,52,49,56,55,60,69,69,54,70,86,73,81,83,120

Nearest PDB structures (foldseek):
  7nsu-assembly1_D  TM=2.247E-01  e=3.049E-02  Escherichia coli
  2b5u-assembly2_C  TM=1.830E-01  e=4.203E-02  Escherichia coli
  7p3r-assembly1_C  TM=2.660E-01  e=7.162E-01  Vibrio cholerae O1 biovar El Tor str. N16961
  3ja6-assembly1_I  TM=2.226E-01  e=1.979E+00  Escherichia coli

pLDDT: mean 75.6, std 17.16, range [24.06, 95.25]

Organism: NCBI:txid1445510

Foldseek 3Di:
DDDDDPDPPPPDPPPVFPPPQDFQWDWDDDPPQWIAIDGNQVDFPDFFDWAAFLNDIDTAWKKKKWWKFKAQCVHDWWKWWDAAPWIDIDDHPRDIDIDIIIGHGTIGIDGPCRPRSRPDTGNDGITMGTRGIDMAGDPVRVVVLLVVLVVLLVQLVVLLVQLVVLVVVLVLQPDDPVVLVVVLVVLVVLLVVLVVVVVVPPPVSVVVNVVSVVVNVVSVVSNVVDPNVDDPDDVVSVVSSVVSLVVSVSSVVSSVSSLVVCVSNVHDSNVSSVVSSVPPDPPSPD

Sequence (286 aa):
MKKQLFMLSVLVLFCSGKTVAQEMINCTSVANVKTRCVVDQQAELGYEITSMIGGREITESTEFSVDYRLDCRNSPIYLSLVSGTGSATLINDGSVHTAVVYGKGTLKVVDTNPSDTYRRYYQQVCSLDVQDVRVLPSQDAIDQWTYDAIDQADDIEKSLTLYELAAEYVHYRDWSVNKTELLLTEVNRKVTYFENRCNRGDATACSAKAHFQVVANSLQARLDSDPSTLPPVGAESDVLLNYYKEDLIAEVAIGREMLERFEEWEIAVNEELDDILLQIPAEIGG

Mean predicted aligned error: 15.23 Å

Radius of gyration: 35.23 Å; Cα contacts (8 Å, |Δi|>4): 408; chains: 1; bounding box: 70×45×118 Å